Protein AF-0000000076594495 (afdb_homodimer)

InterPro domains:
  IPR011051 RmlC-like cupin domain superfamily [SSF51182] (27-104)
  IPR013096 Cupin 2, conserved barrel [PF07883] (45-91)
  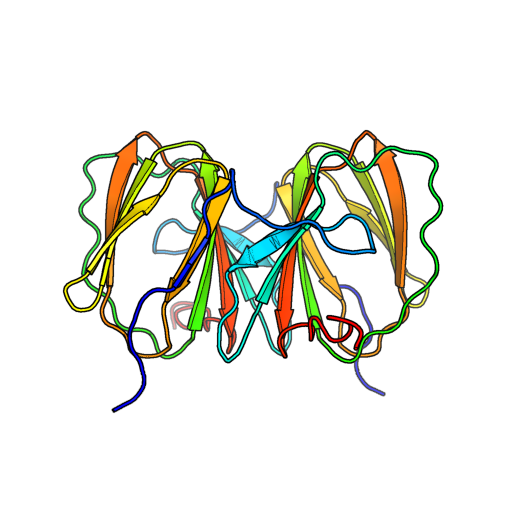IPR014710 RmlC-like jelly roll fold [G3DSA:2.60.120.10] (15-106)

Sequence (224 aa):
MSDTTIIKVDGAHSPRGSLGQYYLAEGVGLAMRLWREEPPGIDKQTAARDYETAGYVISGRAELHSEGQTVLLEPGDSWVIPKGAEHRYKILETFTAVEATHPPAQVHGRDEMSDTTIIKVDGAHSPRGSLGQYYLAEGVGLAMRLWREEPPGIDKQTAARDYETAGYVISGRAELHSEGQTVLLEPGDSWVIPKGAEHRYKILETFTAVEATHPPAQVHGRDE

Radius of gyration: 16.79 Å; Cα contacts (8 Å, |Δi|>4): 640; chains: 2; bounding box: 49×47×43 Å

Secondary structure (DSSP, 8-state):
----PPEEE-GGGPPB-TTSPEEEEE-SS-EEEEEEEEPTT-BPPPB--SSEEEEEEEEEEEEEEETTEEEEE-TT-EEEEPTT--EEEEEEEEEEEEEEEES---------/----PPEEE-GGGPPB-TTSPEEEEE-SS-EEEEEEEEPTT-BPPPB--SSEEEEEEEEEEEEEEETTEEEEE-TT-EEEEPTT--EEEEEEEEEEEEEEEES------S--

Nearest PDB structures (foldseek):
  9bwf-assembly1_A  TM=9.287E-01  e=5.413E-08  metagenome
  5fq0-assembly1_A  TM=8.439E-01  e=1.894E-06  Halomonas sp.
  5fpx-assembly1_A  TM=8.438E-01  e=2.896E-06  Yersinia enterocolitica subsp. enterocolitica 8081
  5fq0-assembly2_D  TM=8.355E-01  e=2.342E-06  Halomonas sp.
  7x85-assembly2_C  TM=8.237E-01  e=2.221E-06  Gallus gallus

Organism: Saccharopolyspora spinosa (NCBI:txid60894)

pLDDT: mean 90.2, std 15.12, range [24.14, 98.88]

Foldseek 3Di:
DPPPDDDFDDPVRFDAAPVRWTWGDDDQWKGKIKNAQDAADDWDDKDAAQKKKKKAWQAAWKWKDWPHDIDIHHHGDMDIDDHGIIMTIGGDHRTIMMMMIGVYDPPPPVPD/DPPPDDDFDDPVRFDAAPVRKTWGDADQWKTKIKNAQDAADDWDDKDAAQKKKKKAWQAAWKWKDWPRDIDIHHHGDMDIDDHGIIMTMGGDHRTIMMMMIGVYDPPPPPPD

Solvent-accessible surface area (backbone atoms only — not comparable to full-atom values): 11498 Å² total; per-residue (Å²): 126,80,78,48,62,71,42,74,32,51,44,90,68,43,50,72,45,97,86,63,32,26,48,46,24,66,54,89,53,33,24,33,35,32,37,67,65,40,56,48,79,56,78,49,69,76,42,64,41,94,31,26,37,36,39,38,32,68,37,42,27,32,36,42,37,33,80,89,40,76,43,83,42,39,57,49,18,20,28,24,44,35,55,57,32,46,32,31,50,42,37,70,30,53,25,24,32,44,35,37,20,31,54,39,70,71,78,63,78,75,68,125,126,83,77,49,63,70,42,72,32,51,43,92,69,43,50,73,45,96,86,62,33,28,47,47,24,66,55,89,52,33,23,33,34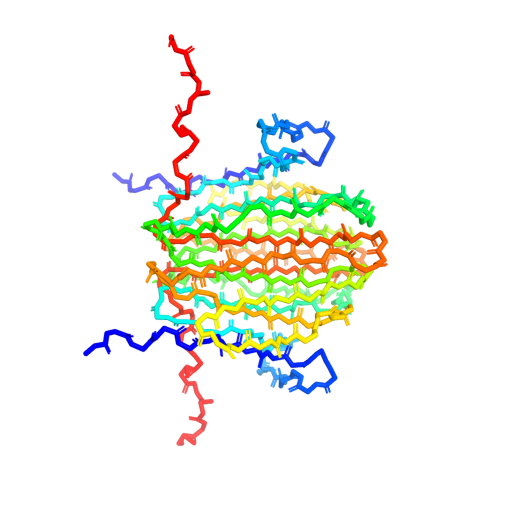,34,38,66,64,40,57,50,79,56,76,49,69,75,43,65,40,94,31,27,38,37,39,38,32,69,36,43,28,32,36,42,37,34,80,90,41,76,43,82,42,40,55,48,20,20,27,23,44,34,55,57,32,47,32,30,49,40,36,69,32,54,24,25,34,42,36,37,21,31,53,39,72,71,80,61,81,65,80,124

Structure (mmCIF, N/CA/C/O backbone):
data_AF-0000000076594495-model_v1
#
loop_
_entity.id
_entity.type
_entity.pdbx_description
1 polymer 'Cupin domain-containing protein'
#
loop_
_atom_site.group_PDB
_atom_site.id
_atom_site.type_symbol
_atom_site.label_atom_id
_atom_site.label_alt_id
_atom_site.label_comp_id
_atom_site.label_asym_id
_atom_site.label_entity_id
_atom_site.label_seq_id
_atom_site.pdbx_PDB_ins_code
_atom_site.Cartn_x
_atom_site.Cartn_y
_atom_site.Cartn_z
_atom_site.occupancy
_atom_site.B_iso_or_equiv
_atom_site.auth_seq_id
_atom_site.auth_comp_id
_atom_site.auth_asym_id
_atom_site.auth_atom_id
_atom_site.pdbx_PDB_model_num
ATOM 1 N N . MET A 1 1 ? -11.164 -22.797 10.875 1 45.59 1 MET A N 1
ATOM 2 C CA . MET A 1 1 ? -10.305 -22.734 9.703 1 45.59 1 MET A CA 1
ATOM 3 C C . MET A 1 1 ? -10.141 -21.297 9.219 1 45.59 1 MET A C 1
ATOM 5 O O . MET A 1 1 ? -11.102 -20.531 9.211 1 45.59 1 MET A O 1
ATOM 9 N N . SER A 1 2 ? -8.953 -20.703 9.352 1 60.16 2 SER A N 1
ATOM 10 C CA . SER A 1 2 ? -8.781 -19.266 9.164 1 60.16 2 SER A CA 1
ATOM 11 C C . SER A 1 2 ? -9.328 -18.812 7.816 1 60.16 2 SER A C 1
ATOM 13 O O . SER A 1 2 ? -9.273 -19.562 6.836 1 60.16 2 SER A O 1
ATOM 15 N N . ASP A 1 3 ? -10.273 -17.969 7.75 1 72.38 3 ASP A N 1
ATOM 16 C CA . ASP A 1 3 ? -10.883 -17.422 6.539 1 72.38 3 ASP A CA 1
ATOM 17 C C . ASP A 1 3 ? -9.812 -17.016 5.527 1 72.38 3 ASP A C 1
ATOM 19 O O . ASP A 1 3 ? -9.008 -16.125 5.797 1 72.38 3 ASP A O 1
ATOM 23 N N . THR A 1 4 ? -9.609 -18 4.504 1 84.12 4 THR A N 1
ATOM 24 C CA . THR A 1 4 ? -8.57 -17.766 3.508 1 84.12 4 THR A CA 1
ATOM 25 C C . THR A 1 4 ? -9.148 -17.125 2.256 1 84.12 4 THR A C 1
ATOM 27 O O . THR A 1 4 ? -8.57 -17.219 1.171 1 84.12 4 THR A O 1
ATOM 30 N N . THR A 1 5 ? -10.266 -16.453 2.439 1 88 5 THR A N 1
ATOM 31 C CA . THR A 1 5 ? -10.945 -15.812 1.316 1 88 5 THR A CA 1
ATOM 32 C C . THR A 1 5 ? -10.258 -14.5 0.943 1 88 5 THR A C 1
ATOM 34 O O . THR A 1 5 ? -9.867 -13.727 1.819 1 88 5 THR A O 1
ATOM 37 N N . ILE A 1 6 ? -10.141 -14.305 -0.399 1 93.44 6 ILE A N 1
ATOM 38 C CA . ILE A 1 6 ? -9.633 -13.031 -0.896 1 93.44 6 ILE A CA 1
ATOM 39 C C . ILE A 1 6 ? -10.656 -11.93 -0.643 1 93.44 6 ILE A C 1
ATOM 41 O O . ILE A 1 6 ? -11.859 -12.133 -0.855 1 93.44 6 ILE A O 1
ATOM 45 N N . ILE A 1 7 ? -10.203 -10.828 -0.201 1 94.06 7 ILE A N 1
ATOM 46 C CA . ILE A 1 7 ? -11.031 -9.633 -0.198 1 94.06 7 ILE A CA 1
ATOM 47 C C . ILE A 1 7 ? -10.617 -8.711 -1.343 1 94.06 7 ILE A C 1
ATOM 49 O O . ILE A 1 7 ? -9.438 -8.383 -1.481 1 94.06 7 ILE A O 1
ATOM 53 N N . LYS A 1 8 ? -11.539 -8.367 -2.178 1 96.19 8 LYS A N 1
ATOM 54 C CA . LYS A 1 8 ? -11.258 -7.418 -3.25 1 96.19 8 LYS A CA 1
ATOM 55 C C . LYS A 1 8 ? -12.203 -6.219 -3.182 1 96.19 8 LYS A C 1
ATOM 57 O O . LYS A 1 8 ? -13.391 -6.375 -2.9 1 96.19 8 LYS A O 1
ATOM 62 N N . VAL A 1 9 ? -11.672 -5.062 -3.393 1 95.5 9 VAL A N 1
ATOM 63 C CA . VAL A 1 9 ? -12.453 -3.844 -3.551 1 95.5 9 VAL A CA 1
ATOM 64 C C . VAL A 1 9 ? -12.219 -3.254 -4.938 1 95.5 9 VAL A C 1
ATOM 66 O O . VAL A 1 9 ? -11.078 -2.982 -5.32 1 95.5 9 VAL A O 1
ATOM 69 N N . ASP A 1 10 ? -13.32 -2.961 -5.625 1 94.88 10 ASP A N 1
ATOM 70 C CA . ASP A 1 10 ? -13.242 -2.371 -6.961 1 94.88 10 ASP A CA 1
ATOM 71 C C . ASP A 1 10 ? -12.945 -0.877 -6.883 1 94.88 10 ASP A C 1
ATOM 73 O O . ASP A 1 10 ? -13.516 -0.164 -6.055 1 94.88 10 ASP A O 1
ATOM 77 N N . GLY A 1 11 ? -12.047 -0.435 -7.801 1 90.31 11 GLY A N 1
ATOM 78 C CA . GLY A 1 11 ? -11.695 0.975 -7.824 1 90.31 11 GLY A CA 1
ATOM 79 C C . GLY A 1 11 ? -12.891 1.892 -7.953 1 90.31 11 GLY A C 1
ATOM 80 O O . GLY A 1 11 ? -12.93 2.969 -7.352 1 90.31 11 GLY A O 1
ATOM 81 N N . ALA A 1 12 ? -13.867 1.467 -8.695 1 87 12 ALA A N 1
ATOM 82 C CA . ALA A 1 12 ? -15.062 2.273 -8.945 1 87 12 ALA A CA 1
ATOM 83 C C . ALA A 1 12 ? -15.969 2.312 -7.719 1 87 12 ALA A C 1
ATOM 85 O O . ALA A 1 12 ? -16.828 3.188 -7.605 1 87 12 ALA A O 1
ATOM 86 N N . HIS A 1 13 ? -15.758 1.438 -6.816 1 83.44 13 HIS A N 1
ATOM 87 C CA . HIS A 1 13 ? -16.688 1.306 -5.699 1 83.44 13 HIS A CA 1
ATOM 88 C C . HIS A 1 13 ? -15.992 1.592 -4.371 1 83.44 13 HIS A C 1
ATOM 90 O O . HIS A 1 13 ? -16.453 1.153 -3.316 1 83.44 13 HIS A O 1
ATOM 96 N N . SER A 1 14 ? -14.859 2.209 -4.473 1 86.94 14 SER A N 1
ATOM 97 C CA . SER A 1 14 ? -14.18 2.551 -3.229 1 86.94 14 SER A CA 1
ATOM 98 C C . SER A 1 14 ? -14.883 3.697 -2.51 1 86.94 14 SER A C 1
ATOM 100 O O . SER A 1 14 ? -15.016 4.793 -3.061 1 86.94 14 SER A O 1
ATOM 102 N N . PRO A 1 15 ? -15.359 3.42 -1.285 1 86.38 15 PRO A N 1
ATOM 103 C CA . PRO A 1 15 ? -16.031 4.496 -0.559 1 86.38 15 PRO A CA 1
ATOM 104 C C . PRO A 1 15 ? -15.086 5.613 -0.136 1 86.38 15 PRO A C 1
ATOM 106 O O . PRO A 1 15 ? -13.891 5.363 0.078 1 86.38 15 PRO A O 1
ATOM 109 N N . ARG A 1 16 ? -15.688 6.746 -0.07 1 88.38 16 ARG A N 1
ATOM 110 C CA . ARG A 1 16 ? -14.906 7.898 0.354 1 88.38 16 ARG A CA 1
ATOM 111 C C . ARG A 1 16 ? -15.078 8.164 1.846 1 88.38 16 ARG A C 1
ATOM 113 O O . ARG A 1 16 ? -16.203 8.125 2.361 1 88.38 16 ARG A O 1
ATOM 120 N N . GLY A 1 17 ? -13.961 8.367 2.461 1 86.94 17 GLY A N 1
ATOM 121 C CA . GLY A 1 17 ? -14 8.672 3.885 1 86.94 17 GLY A CA 1
ATOM 122 C C . GLY A 1 17 ? -14.156 10.148 4.176 1 86.94 17 GLY A C 1
ATOM 123 O O . GLY A 1 17 ? -14.172 10.969 3.256 1 86.94 17 GLY A O 1
ATOM 124 N N . SER A 1 18 ? -14.312 10.539 5.461 1 81.94 18 SER A N 1
ATOM 125 C CA . SER A 1 18 ? -14.586 11.898 5.902 1 81.94 18 SER A CA 1
ATOM 126 C C . SER A 1 18 ? -13.375 12.805 5.703 1 81.94 18 SER A C 1
ATOM 128 O O . SER A 1 18 ? -13.516 14.023 5.59 1 81.94 18 SER A O 1
ATOM 130 N N . LEU A 1 19 ? -12.234 12.172 5.641 1 82.12 19 LEU A N 1
ATOM 131 C CA . LEU A 1 19 ? -11.016 12.969 5.484 1 82.12 19 LEU A CA 1
ATOM 132 C C . LEU A 1 19 ? -10.609 13.062 4.02 1 82.12 19 LEU A C 1
ATOM 134 O O . LEU A 1 19 ? -9.562 13.617 3.695 1 82.12 19 LEU A O 1
ATOM 138 N N . GLY A 1 20 ? -11.453 12.555 3.098 1 85.69 20 GLY A N 1
ATOM 139 C CA . GLY A 1 20 ? -11.18 12.625 1.672 1 85.69 20 GLY A CA 1
ATOM 140 C C . GLY A 1 20 ? -10.508 11.375 1.133 1 85.69 20 GLY A C 1
ATOM 141 O O . GLY A 1 20 ? -10.289 11.258 -0.075 1 85.69 20 GLY A O 1
ATOM 142 N N . GLN A 1 21 ? -10.195 10.516 2.031 1 90.19 21 GLN A N 1
ATOM 143 C CA . GLN A 1 21 ? -9.547 9.273 1.612 1 90.19 21 GLN A CA 1
ATOM 144 C C . GLN A 1 21 ? -10.555 8.297 1.024 1 90.19 21 GLN A C 1
ATOM 146 O O . GLN A 1 21 ? -11.727 8.289 1.419 1 90.19 21 GLN A O 1
ATOM 151 N N . TYR A 1 22 ? -10.125 7.504 0.064 1 94.62 22 TYR A N 1
ATOM 152 C CA . TYR A 1 22 ? -10.891 6.363 -0.418 1 94.62 22 TYR A CA 1
ATOM 153 C C . TYR A 1 22 ? -10.469 5.082 0.292 1 94.62 22 TYR A C 1
ATOM 155 O O . TYR A 1 22 ? -9.281 4.746 0.328 1 94.62 22 TYR A O 1
ATOM 163 N N . TYR A 1 23 ? -11.484 4.414 0.856 1 94.5 23 TYR A N 1
ATOM 164 C CA . TYR A 1 23 ? -11.188 3.15 1.518 1 94.5 23 TYR A CA 1
ATOM 165 C C . TYR A 1 23 ? -10.953 2.043 0.496 1 94.5 23 TYR A C 1
ATOM 167 O O . TYR A 1 23 ? -11.75 1.862 -0.426 1 94.5 23 TYR A O 1
ATOM 175 N N . LEU A 1 24 ? -9.867 1.386 0.664 1 96.81 24 LEU A N 1
ATOM 176 C CA . LEU A 1 24 ? -9.508 0.237 -0.159 1 96.81 24 LEU A CA 1
ATOM 177 C C . LEU A 1 24 ? -9.633 -1.061 0.632 1 96.81 24 LEU A C 1
ATOM 179 O O . LEU A 1 24 ? -10.43 -1.144 1.573 1 96.81 24 LEU A O 1
ATOM 183 N N . ALA A 1 25 ? -9.008 -2.143 0.2 1 96.81 25 ALA A N 1
ATOM 184 C CA . ALA A 1 25 ? -9.148 -3.449 0.837 1 96.81 25 ALA A CA 1
ATOM 185 C C . ALA A 1 25 ? -8.617 -3.422 2.268 1 96.81 25 ALA A C 1
ATOM 187 O O . ALA A 1 25 ? -7.629 -2.742 2.557 1 96.81 25 ALA A O 1
ATOM 188 N N . GLU A 1 26 ? -9.281 -4.145 3.129 1 96.06 26 GLU A N 1
ATOM 189 C CA . GLU A 1 26 ? -8.93 -4.238 4.543 1 96.06 26 GLU A CA 1
ATOM 190 C C . GLU A 1 26 ? -8.938 -5.688 5.02 1 96.06 26 GLU A C 1
ATOM 192 O O . GLU A 1 26 ? -9.898 -6.422 4.777 1 96.06 26 GLU A O 1
ATOM 197 N N . GLY A 1 27 ? -7.812 -6.035 5.602 1 96.38 27 GLY A N 1
ATOM 198 C CA . GLY A 1 27 ? -7.711 -7.355 6.203 1 96.38 27 GLY A CA 1
ATOM 199 C C . GLY A 1 27 ? -7.645 -7.312 7.719 1 96.38 27 GLY A C 1
ATOM 200 O O . GLY A 1 27 ? -8.102 -6.352 8.336 1 96.38 27 GLY A O 1
ATOM 201 N N . VAL A 1 28 ? -7.148 -8.406 8.281 1 95.44 28 VAL A N 1
ATOM 202 C CA . VAL A 1 28 ? -7.066 -8.547 9.727 1 95.44 28 VAL A CA 1
ATOM 203 C C . VAL A 1 28 ? -5.902 -7.711 10.266 1 95.44 28 VAL A C 1
ATOM 205 O O . VAL A 1 28 ? -6.027 -7.055 11.297 1 95.44 28 VAL A O 1
ATOM 208 N N . GLY A 1 29 ? -4.809 -7.703 9.5 1 96.69 29 GLY A N 1
ATOM 209 C CA . GLY A 1 29 ? -3.596 -7.09 10.023 1 96.69 29 GLY A CA 1
ATOM 210 C C . GLY A 1 29 ? -3.279 -5.754 9.375 1 96.69 29 GLY A C 1
ATOM 211 O O . GLY A 1 29 ? -2.447 -4.996 9.883 1 96.69 29 GLY A O 1
ATOM 212 N N . LEU A 1 30 ? -3.867 -5.469 8.242 1 96.56 30 LEU A N 1
ATOM 213 C CA . LEU A 1 30 ? -3.566 -4.207 7.574 1 96.56 30 LEU A CA 1
ATOM 214 C C . LEU A 1 30 ? -4.766 -3.719 6.77 1 96.56 30 LEU A C 1
ATOM 216 O O . LEU A 1 30 ? -5.664 -4.5 6.449 1 96.56 30 LEU A O 1
ATOM 220 N N . ALA A 1 31 ? -4.836 -2.438 6.578 1 97.38 31 ALA A N 1
ATOM 221 C CA . ALA A 1 31 ? -5.82 -1.778 5.727 1 97.38 31 ALA A CA 1
ATOM 222 C C . ALA A 1 31 ? -5.148 -0.818 4.75 1 97.38 31 ALA A C 1
ATOM 224 O O . ALA A 1 31 ? -4.09 -0.259 5.051 1 97.38 31 ALA A O 1
ATOM 225 N N . MET A 1 32 ? -5.777 -0.685 3.609 1 97.94 32 MET A N 1
ATOM 226 C CA . MET A 1 32 ? -5.266 0.238 2.598 1 97.94 32 MET A CA 1
ATOM 227 C C . MET A 1 32 ? -6.262 1.362 2.336 1 97.94 32 MET A C 1
ATOM 229 O O . MET A 1 32 ? -7.473 1.173 2.48 1 97.94 32 MET A O 1
ATOM 233 N N . ARG A 1 33 ? -5.719 2.49 1.938 1 97.69 33 ARG A N 1
ATOM 234 C CA . ARG A 1 33 ? -6.52 3.637 1.522 1 97.69 33 ARG A CA 1
ATOM 235 C C . ARG A 1 33 ? -5.816 4.426 0.421 1 97.69 33 ARG A C 1
ATOM 237 O O . ARG A 1 33 ? -4.602 4.305 0.244 1 97.69 33 ARG A O 1
ATOM 244 N N . LEU A 1 34 ? -6.641 5.117 -0.325 1 97.75 34 LEU A N 1
ATOM 245 C CA . LEU A 1 34 ? -6.145 5.938 -1.426 1 97.75 34 LEU A CA 1
ATOM 246 C C . LEU A 1 34 ? -6.438 7.414 -1.178 1 97.75 34 LEU A C 1
ATOM 248 O O . LEU A 1 34 ? -7.559 7.777 -0.815 1 97.75 34 LEU A O 1
ATOM 252 N N . TRP A 1 35 ? -5.422 8.227 -1.215 1 96.38 35 TRP A N 1
ATOM 253 C CA . TRP A 1 35 ? -5.57 9.664 -1.366 1 96.38 35 TRP A CA 1
ATOM 254 C C . TRP A 1 35 ? -5.484 10.07 -2.834 1 96.38 35 TRP A C 1
ATOM 256 O O . TRP A 1 35 ? -4.402 10.086 -3.42 1 96.38 35 TRP A O 1
ATOM 266 N N . ARG A 1 36 ? -6.598 10.43 -3.359 1 96.38 36 ARG A N 1
ATOM 267 C CA . ARG A 1 36 ? -6.684 10.633 -4.801 1 96.38 36 ARG A CA 1
ATOM 268 C C . ARG A 1 36 ? -6.793 12.117 -5.141 1 96.38 36 ARG A C 1
ATOM 270 O O . ARG A 1 36 ? -7.738 12.789 -4.715 1 96.38 36 ARG A O 1
ATOM 277 N N . GLU A 1 37 ? -5.863 12.578 -5.914 1 96.25 37 GLU A N 1
ATOM 278 C CA . GLU A 1 37 ? -5.871 13.922 -6.484 1 96.25 37 GLU A CA 1
ATOM 279 C C . GLU A 1 37 ? -6.148 14.977 -5.414 1 96.25 37 GLU A C 1
ATOM 281 O O . GLU A 1 37 ? -7.02 15.828 -5.59 1 96.25 37 GLU A O 1
ATOM 286 N N . GLU A 1 38 ? -5.422 14.797 -4.262 1 95.5 38 GLU A N 1
ATOM 287 C CA . GLU A 1 38 ? -5.496 15.836 -3.238 1 95.5 38 GLU A CA 1
ATOM 288 C C . GLU A 1 38 ? -4.941 17.156 -3.756 1 95.5 38 GLU A C 1
ATOM 290 O O . GLU A 1 38 ? -3.809 17.219 -4.234 1 95.5 38 GLU A O 1
ATOM 295 N N . PRO A 1 39 ? -5.723 18.203 -3.68 1 95.12 39 PRO A N 1
ATOM 296 C CA . PRO A 1 39 ? -5.273 19.484 -4.223 1 95.12 39 PRO A CA 1
ATOM 297 C C . PRO A 1 39 ? -4.266 20.188 -3.314 1 95.12 39 PRO A C 1
ATOM 299 O O . PRO A 1 39 ? -4.246 19.953 -2.105 1 95.12 39 PRO A O 1
ATOM 302 N N . PRO A 1 40 ? -3.41 21.031 -3.992 1 94.62 40 PRO A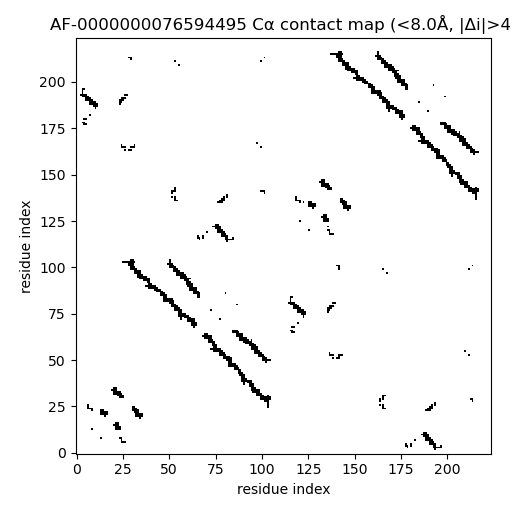 N 1
ATOM 303 C CA . PRO A 1 40 ? -2.523 21.844 -3.166 1 94.62 40 PRO A CA 1
ATOM 304 C C . PRO A 1 40 ? -3.279 22.891 -2.344 1 94.62 40 PRO A C 1
ATOM 306 O O . PRO A 1 40 ? -4.402 23.266 -2.695 1 94.62 40 PRO A O 1
ATOM 309 N N . GLY A 1 41 ? -2.611 23.406 -1.226 1 82.44 41 GLY A N 1
ATOM 310 C CA . GLY A 1 41 ? -3.119 24.547 -0.488 1 82.44 41 GLY A CA 1
ATOM 311 C C . GLY A 1 41 ? -3.936 24.156 0.729 1 82.44 41 GLY A C 1
ATOM 312 O O . GLY A 1 41 ? -4.215 25 1.59 1 82.44 41 GLY A O 1
ATOM 313 N N . ILE A 1 42 ? -4.398 22.953 0.744 1 68.38 42 ILE A N 1
ATOM 314 C CA . ILE A 1 42 ? -5.117 22.562 1.951 1 68.38 42 ILE A CA 1
ATOM 315 C C . ILE A 1 42 ? -4.129 22.094 3.012 1 68.38 42 ILE A C 1
ATOM 317 O O . ILE A 1 42 ? -3.391 21.125 2.793 1 68.38 42 ILE A O 1
ATOM 321 N N . ASP A 1 43 ? -3.922 22.984 3.967 1 69.38 43 ASP A N 1
ATOM 322 C CA . ASP A 1 43 ? -3.055 22.578 5.066 1 69.38 43 ASP A CA 1
ATOM 323 C C . ASP A 1 43 ? -3.699 21.453 5.883 1 69.38 43 ASP A C 1
ATOM 325 O O . ASP A 1 43 ? -4.754 21.641 6.484 1 69.38 43 ASP A O 1
ATOM 329 N N . LYS A 1 44 ? -3.006 20.312 5.836 1 75.5 44 LYS A N 1
ATOM 330 C CA . LYS A 1 44 ? -3.525 19.25 6.676 1 75.5 44 LYS A CA 1
ATOM 331 C C . LYS A 1 44 ? -3.092 19.422 8.133 1 75.5 44 LYS A C 1
ATOM 333 O O . LYS A 1 44 ? -1.975 19.875 8.398 1 75.5 44 LYS A O 1
ATOM 338 N N . GLN A 1 45 ? -4.035 19.172 9.047 1 84.94 45 GLN A N 1
ATOM 339 C CA . GLN A 1 45 ? -3.736 19.297 10.469 1 84.94 45 GLN A CA 1
ATOM 340 C C . GLN A 1 45 ? -2.752 18.234 10.922 1 84.94 45 GLN A C 1
ATOM 342 O O . GLN A 1 45 ? -2.697 17.141 10.344 1 84.94 45 GLN A O 1
ATOM 347 N N . THR A 1 46 ? -1.999 18.609 11.898 1 91.94 46 THR A N 1
ATOM 348 C CA . THR A 1 46 ? -1.107 17.641 12.523 1 91.94 46 THR A CA 1
ATOM 349 C C . THR A 1 46 ? -1.904 16.5 13.156 1 91.94 46 THR A C 1
ATOM 351 O O . THR A 1 46 ? -2.945 16.719 13.773 1 91.94 46 THR A O 1
ATOM 354 N N . ALA A 1 47 ? -1.368 15.305 12.93 1 92.94 47 ALA A N 1
ATOM 355 C CA . ALA A 1 47 ? -2.041 14.125 13.484 1 92.94 47 ALA A CA 1
ATOM 356 C C . ALA A 1 47 ? -1.036 13.172 14.117 1 92.94 47 ALA A C 1
ATOM 358 O O . ALA A 1 47 ? 0.142 13.164 13.75 1 92.94 47 ALA A O 1
ATOM 359 N N . ALA A 1 48 ? -1.494 12.484 15.125 1 94.44 48 ALA A N 1
ATOM 360 C CA . ALA A 1 48 ? -0.842 11.297 15.68 1 94.44 48 ALA A CA 1
ATOM 361 C C . ALA A 1 48 ? -1.796 10.109 15.711 1 94.44 48 ALA A C 1
ATOM 363 O O . ALA A 1 48 ? -2.938 10.234 16.156 1 94.44 48 ALA A O 1
ATOM 364 N N . ARG A 1 49 ? -1.302 9.039 15.148 1 94.44 49 ARG A N 1
ATOM 365 C CA . ARG A 1 49 ? -2.209 7.91 14.984 1 94.44 49 ARG A CA 1
ATOM 366 C C . ARG A 1 49 ? -1.724 6.695 15.773 1 94.44 49 ARG A C 1
ATOM 368 O O . ARG A 1 49 ? -0.525 6.551 16.031 1 94.44 49 ARG A O 1
ATOM 375 N N . ASP A 1 50 ? -2.691 5.855 16.125 1 95.38 50 ASP A N 1
ATOM 376 C CA . ASP A 1 50 ? -2.371 4.656 16.906 1 95.38 50 ASP A CA 1
ATOM 377 C C . ASP A 1 50 ? -2.016 3.492 15.977 1 95.38 50 ASP A C 1
ATOM 379 O O . ASP A 1 50 ? -2.18 2.328 16.344 1 95.38 50 ASP A O 1
ATOM 383 N N . TYR A 1 51 ? -1.595 3.809 14.812 1 96.81 51 TYR A N 1
ATOM 384 C CA . TYR A 1 51 ? -1.125 2.814 13.859 1 96.81 51 TYR A CA 1
ATOM 385 C C . TYR A 1 51 ? 0.08 3.332 13.078 1 96.81 51 TYR A C 1
ATOM 387 O O . TYR A 1 51 ? 0.331 4.539 13.047 1 96.81 51 TYR A O 1
ATOM 395 N N . GLU A 1 52 ? 0.907 2.395 12.609 1 97.5 52 GLU A N 1
ATOM 396 C CA . GLU A 1 52 ? 1.979 2.689 11.664 1 97.5 52 GLU A CA 1
ATOM 397 C C . GLU A 1 52 ? 1.435 2.859 10.242 1 97.5 52 GLU A C 1
ATOM 399 O O . GLU A 1 52 ? 0.535 2.125 9.828 1 97.5 52 GLU A O 1
ATOM 404 N N . THR A 1 53 ? 1.953 3.84 9.516 1 98.06 53 THR A N 1
ATOM 405 C CA . THR A 1 53 ? 1.521 4.098 8.148 1 98.06 53 THR A CA 1
ATOM 406 C C . THR A 1 53 ? 2.689 3.961 7.176 1 98.06 53 THR A C 1
ATOM 408 O O . THR A 1 53 ? 3.771 4.5 7.418 1 98.06 53 THR A O 1
ATOM 411 N N . ALA A 1 54 ? 2.555 3.189 6.133 1 98.56 54 ALA A N 1
ATOM 412 C CA . ALA A 1 54 ? 3.443 3.193 4.977 1 98.56 54 ALA A CA 1
ATOM 413 C C . ALA A 1 54 ? 2.73 3.727 3.736 1 98.56 54 ALA A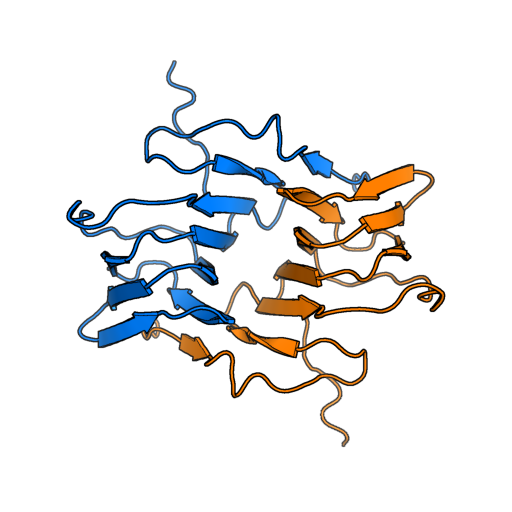 C 1
ATOM 415 O O . ALA A 1 54 ? 1.567 3.396 3.492 1 98.56 54 ALA A O 1
ATOM 416 N N . GLY A 1 55 ? 3.41 4.547 2.953 1 98.75 55 GLY A N 1
ATOM 417 C CA . GLY A 1 55 ? 2.797 5.148 1.778 1 98.75 55 GLY A CA 1
ATOM 418 C C . GLY A 1 55 ? 3.666 5.055 0.539 1 98.75 55 GLY A C 1
ATOM 419 O O . GLY A 1 55 ? 4.859 4.762 0.631 1 98.75 55 GLY A O 1
ATOM 420 N N . TYR A 1 56 ? 3.074 5.215 -0.596 1 98.88 56 TYR A N 1
ATOM 421 C CA . TYR A 1 56 ? 3.695 5.238 -1.915 1 98.88 56 TYR A CA 1
ATOM 422 C C . TYR A 1 56 ? 3.08 6.324 -2.789 1 98.88 56 TYR A C 1
ATOM 424 O O . TYR A 1 56 ? 1.858 6.379 -2.953 1 98.88 56 TYR A O 1
ATOM 432 N N . VAL A 1 57 ? 3.941 7.145 -3.414 1 98.88 57 VAL A N 1
ATOM 433 C CA . VAL A 1 57 ? 3.463 8.25 -4.234 1 98.88 57 VAL A CA 1
ATOM 434 C C . VAL A 1 57 ? 3.213 7.77 -5.66 1 98.88 57 VAL A C 1
ATOM 436 O O . VAL A 1 57 ? 4.117 7.234 -6.309 1 98.88 57 VAL A O 1
ATOM 439 N N . ILE A 1 58 ? 2 7.969 -6.09 1 98.62 58 ILE A N 1
ATOM 440 C CA . ILE A 1 58 ? 1.641 7.625 -7.461 1 98.62 58 ILE A CA 1
ATOM 441 C C . ILE A 1 58 ? 1.858 8.836 -8.367 1 98.62 58 ILE A C 1
ATOM 443 O O . ILE A 1 58 ? 2.453 8.711 -9.445 1 98.62 58 ILE A O 1
ATOM 447 N N . SER A 1 59 ? 1.406 9.953 -7.953 1 98.56 59 SER A N 1
ATOM 448 C CA . SER A 1 59 ? 1.592 11.188 -8.711 1 98.56 59 SER A CA 1
ATOM 449 C C . SER A 1 59 ? 1.568 12.406 -7.793 1 98.56 59 SER A C 1
ATOM 451 O O . SER A 1 59 ? 1.058 12.336 -6.676 1 98.56 59 SER A O 1
ATOM 453 N N . GLY A 1 60 ? 2.158 13.516 -8.344 1 98.19 60 GLY A N 1
ATOM 454 C CA . GLY A 1 60 ? 2.172 14.766 -7.613 1 98.19 60 GLY A CA 1
ATOM 455 C C . GLY A 1 60 ? 3.32 14.867 -6.625 1 98.19 60 GLY A C 1
ATOM 456 O O . GLY A 1 60 ? 4.281 14.102 -6.703 1 98.19 60 GLY A O 1
ATOM 457 N N . ARG A 1 61 ? 3.223 15.93 -5.809 1 97.94 61 ARG A N 1
ATOM 458 C CA . ARG A 1 61 ? 4.285 16.203 -4.848 1 97.94 61 ARG A CA 1
ATOM 459 C C . ARG A 1 61 ? 3.709 16.688 -3.52 1 97.94 61 ARG A C 1
ATOM 461 O O . ARG A 1 61 ? 2.732 17.438 -3.498 1 97.94 61 ARG A O 1
ATOM 468 N N . ALA A 1 62 ? 4.371 16.25 -2.455 1 97.44 62 ALA A N 1
ATOM 469 C CA . ALA A 1 62 ? 4.004 16.703 -1.116 1 97.44 62 ALA A CA 1
ATOM 470 C C . ALA A 1 62 ? 5.227 16.781 -0.207 1 97.44 62 ALA A C 1
ATOM 472 O O . ALA A 1 62 ? 6.262 16.172 -0.5 1 97.44 62 ALA A O 1
ATOM 473 N N . GLU A 1 63 ? 5.102 17.562 0.797 1 97.25 63 GLU A N 1
ATOM 474 C CA . GLU A 1 63 ? 6.031 17.531 1.923 1 97.25 63 GLU A CA 1
ATOM 475 C C . GLU A 1 63 ? 5.418 16.812 3.123 1 97.25 63 GLU A C 1
ATOM 477 O O . GLU A 1 63 ? 4.25 17.031 3.453 1 97.25 63 GLU A O 1
ATOM 482 N N . LEU A 1 64 ? 6.199 15.93 3.717 1 97.19 64 LEU A N 1
ATOM 483 C CA . LEU A 1 64 ? 5.828 15.289 4.977 1 97.19 64 LEU A CA 1
ATOM 484 C C . LEU A 1 64 ? 6.668 15.836 6.129 1 97.19 64 LEU A C 1
ATOM 486 O O . LEU A 1 64 ? 7.898 15.75 6.102 1 97.19 64 LEU A O 1
ATOM 490 N N . HIS A 1 65 ? 5.945 16.406 7.078 1 96.06 65 HIS A N 1
ATOM 491 C CA . HIS A 1 65 ? 6.562 16.922 8.297 1 96.06 65 HIS A CA 1
ATOM 492 C C . HIS A 1 65 ? 6.273 16.016 9.484 1 96.06 65 HIS A C 1
ATOM 494 O O . HIS A 1 65 ? 5.109 15.75 9.805 1 96.06 65 HIS A O 1
ATOM 500 N N . SER A 1 66 ? 7.332 15.547 10.078 1 95.56 66 SER A N 1
ATOM 501 C CA . SER A 1 66 ? 7.133 14.688 11.234 1 95.56 66 SER A CA 1
ATOM 502 C C . SER A 1 66 ? 8.305 14.789 12.211 1 95.56 66 SER A C 1
ATOM 504 O O . SER A 1 66 ? 9.461 14.617 11.82 1 95.56 66 SER A O 1
ATOM 506 N N . GLU A 1 67 ? 8.055 15.062 13.445 1 94.62 67 GLU A N 1
ATOM 507 C CA . GLU A 1 67 ? 9.023 15.047 14.539 1 94.62 67 GLU A CA 1
ATOM 508 C C . GLU A 1 67 ? 10.289 15.805 14.172 1 94.62 67 GLU A C 1
ATOM 510 O O . GLU A 1 67 ? 11.398 15.297 14.344 1 94.62 67 GLU A O 1
ATOM 515 N N . GLY A 1 68 ? 10.094 16.875 13.562 1 92.62 68 GLY A N 1
ATOM 516 C CA . GLY A 1 68 ? 11.195 17.766 13.25 1 92.62 68 GLY A CA 1
ATOM 517 C C . GLY A 1 68 ? 11.82 17.5 11.898 1 92.62 68 GLY A C 1
ATOM 518 O O . GLY A 1 68 ? 12.711 18.234 11.453 1 92.62 68 GLY A O 1
ATOM 519 N N . GLN A 1 69 ? 11.406 16.438 11.25 1 95 69 GLN A N 1
ATOM 520 C CA . GLN A 1 69 ? 11.898 16.109 9.914 1 95 69 GLN A CA 1
ATOM 521 C C . GLN A 1 69 ? 10.922 16.578 8.844 1 95 69 GLN A C 1
ATOM 523 O O . GLN A 1 69 ? 9.703 16.547 9.047 1 95 69 GLN A O 1
ATOM 528 N N . THR A 1 70 ? 11.531 17.078 7.766 1 96.19 70 THR A N 1
ATOM 529 C CA . THR A 1 70 ? 10.766 17.359 6.559 1 96.19 70 THR A CA 1
ATOM 530 C C . THR A 1 70 ? 11.32 16.578 5.367 1 96.19 70 THR A C 1
ATOM 532 O O . THR A 1 70 ? 12.5 16.719 5.031 1 96.19 70 THR A O 1
ATOM 535 N N . VAL A 1 71 ? 10.445 15.852 4.773 1 97.06 71 VAL A N 1
ATOM 536 C CA . VAL A 1 71 ? 10.891 15.102 3.602 1 97.06 71 VAL A CA 1
ATOM 537 C C . VAL A 1 71 ? 9.984 15.414 2.414 1 97.06 71 VAL A C 1
ATOM 539 O O . VAL A 1 71 ? 8.773 15.562 2.576 1 97.06 71 VAL A O 1
ATOM 542 N N . LEU A 1 72 ? 10.656 15.5 1.253 1 97.88 72 LEU A N 1
ATOM 543 C CA . LEU A 1 72 ? 9.922 15.664 0.005 1 97.88 72 LEU A CA 1
ATOM 544 C C . LEU A 1 72 ? 9.469 14.32 -0.542 1 97.88 72 LEU A C 1
ATOM 546 O O . LEU A 1 72 ? 10.25 13.367 -0.59 1 97.88 72 LEU A O 1
ATOM 550 N N . LEU A 1 73 ? 8.164 14.273 -0.952 1 98.06 73 LEU A N 1
ATOM 551 C CA . LEU A 1 73 ? 7.574 13.086 -1.55 1 98.06 73 LEU A CA 1
ATOM 552 C C . LEU A 1 73 ? 7.273 13.305 -3.027 1 98.06 73 LEU A C 1
ATOM 554 O O . LEU A 1 73 ? 6.523 14.219 -3.381 1 98.06 73 LEU A O 1
ATOM 558 N N . GLU A 1 74 ? 7.855 12.469 -3.84 1 98.44 74 GLU A N 1
ATOM 559 C CA . GLU A 1 74 ? 7.691 12.531 -5.289 1 98.44 74 GLU A CA 1
ATOM 560 C C . GLU A 1 74 ? 7.305 11.172 -5.859 1 98.44 74 GLU A C 1
ATOM 562 O O . GLU A 1 74 ? 7.418 10.148 -5.176 1 98.44 74 GLU A O 1
ATOM 567 N N . PRO A 1 75 ? 6.773 11.203 -7.121 1 98.44 75 PRO A N 1
ATOM 568 C CA . PRO A 1 75 ? 6.32 9.93 -7.672 1 98.44 75 PRO A CA 1
ATOM 569 C C . PRO A 1 75 ? 7.379 8.828 -7.566 1 98.44 75 PRO A C 1
ATOM 571 O O . PRO A 1 75 ? 8.531 9.039 -7.953 1 98.44 75 PRO A O 1
ATOM 574 N N . GLY A 1 76 ? 6.977 7.746 -7.051 1 97.94 76 GLY A N 1
ATOM 575 C CA . GLY A 1 76 ? 7.895 6.629 -6.887 1 97.94 76 GLY A CA 1
ATOM 576 C C . GLY A 1 76 ? 8.484 6.539 -5.496 1 97.94 76 G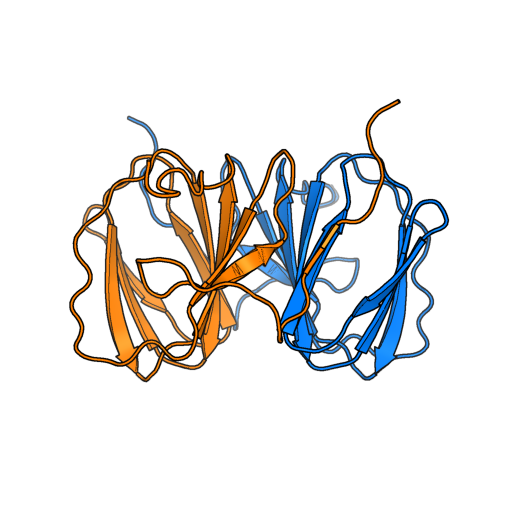LY A C 1
ATOM 577 O O . GLY A 1 76 ? 9.023 5.504 -5.105 1 97.94 76 GLY A O 1
ATOM 578 N N . ASP A 1 77 ? 8.406 7.57 -4.719 1 98.38 77 ASP A N 1
ATOM 579 C CA . ASP A 1 77 ? 8.875 7.543 -3.34 1 98.38 77 ASP A CA 1
ATOM 580 C C . ASP A 1 77 ? 7.934 6.738 -2.451 1 98.38 77 ASP A C 1
ATOM 582 O O . ASP A 1 77 ? 6.734 6.652 -2.725 1 98.38 77 ASP A O 1
ATOM 586 N N . SER A 1 78 ? 8.453 6.156 -1.399 1 98.56 78 SER A N 1
ATOM 587 C CA . SER A 1 78 ? 7.688 5.527 -0.328 1 98.56 78 SER A CA 1
ATOM 588 C C . SER A 1 78 ? 8.203 5.957 1.043 1 98.56 78 SER A C 1
ATOM 590 O O . SER A 1 78 ? 9.32 6.453 1.165 1 98.56 78 SER A O 1
ATOM 592 N N . TRP A 1 79 ? 7.348 5.82 2.076 1 98.38 79 TRP A N 1
ATOM 593 C CA . TRP A 1 79 ? 7.707 6.285 3.412 1 98.38 79 TRP A CA 1
ATOM 594 C C . TRP A 1 79 ? 6.992 5.469 4.484 1 98.38 79 TRP A C 1
ATOM 596 O O . TRP A 1 79 ? 6.039 4.746 4.188 1 98.38 79 TRP A O 1
ATOM 606 N N . VAL A 1 80 ? 7.512 5.535 5.699 1 98.12 80 VAL A N 1
ATOM 607 C CA . VAL A 1 80 ? 6.855 4.984 6.883 1 98.12 80 VAL A CA 1
ATOM 608 C C . VAL A 1 80 ? 6.797 6.043 7.98 1 98.12 80 VAL A C 1
ATOM 610 O O . VAL A 1 80 ? 7.797 6.707 8.266 1 98.12 80 VAL A O 1
ATOM 613 N N . ILE A 1 81 ? 5.625 6.23 8.492 1 97.81 81 ILE A N 1
ATOM 614 C CA . ILE A 1 81 ? 5.406 7.016 9.711 1 97.81 81 ILE A CA 1
ATOM 615 C C . ILE A 1 81 ? 5.184 6.078 10.891 1 97.81 81 ILE A C 1
ATOM 617 O O . ILE A 1 81 ? 4.207 5.324 10.922 1 97.81 81 ILE A O 1
ATOM 621 N N . PRO A 1 82 ? 6.066 6.094 11.891 1 97.25 82 PRO A N 1
ATOM 622 C CA . PRO A 1 82 ? 5.891 5.215 13.047 1 97.25 82 PRO A CA 1
ATOM 623 C C . PRO A 1 82 ? 4.609 5.508 13.828 1 97.25 82 PRO A C 1
ATOM 625 O O . PRO A 1 82 ? 4.145 6.648 13.852 1 97.25 82 PRO A O 1
ATOM 628 N N . LYS A 1 83 ? 4.055 4.438 14.43 1 96.31 83 LYS A N 1
ATOM 629 C CA . LYS A 1 83 ? 2.928 4.605 15.336 1 96.31 83 LYS A CA 1
ATOM 630 C C . LYS A 1 83 ? 3.217 5.691 16.375 1 96.31 83 LYS A C 1
ATOM 632 O O . LYS A 1 83 ? 4.305 5.734 16.953 1 96.31 83 LYS A O 1
ATOM 637 N N . GLY A 1 84 ? 2.279 6.605 16.5 1 95.56 84 GLY A N 1
ATOM 638 C CA . GLY A 1 84 ? 2.369 7.613 17.531 1 95.56 84 GLY A CA 1
ATOM 639 C C . GLY A 1 84 ? 3.104 8.867 17.094 1 95.56 84 GLY A C 1
ATOM 640 O O . GLY A 1 84 ? 3.066 9.891 17.781 1 95.56 84 GLY A O 1
ATOM 641 N N . ALA A 1 85 ? 3.865 8.859 16.016 1 96.38 85 ALA A N 1
ATOM 642 C CA . ALA A 1 85 ? 4.621 10.016 15.555 1 96.38 85 ALA A CA 1
ATOM 643 C C . ALA A 1 85 ? 3.682 11.133 15.102 1 96.38 85 ALA A C 1
ATOM 645 O O . ALA A 1 85 ? 2.736 10.891 14.352 1 96.38 85 ALA A O 1
ATOM 646 N N . GLU A 1 86 ? 3.963 12.281 15.562 1 96.12 86 GLU A N 1
ATOM 647 C CA . GLU A 1 86 ? 3.236 13.438 15.047 1 96.12 86 GLU A CA 1
ATOM 648 C C . GLU A 1 86 ? 3.672 13.781 13.625 1 96.12 86 GLU A C 1
ATOM 650 O O . GLU A 1 86 ? 4.867 13.789 13.32 1 96.12 86 GLU A O 1
ATOM 655 N N . HIS A 1 87 ? 2.629 14.039 12.758 1 96.19 87 HIS A N 1
ATOM 656 C CA . HIS A 1 87 ? 2.982 14.289 11.359 1 96.19 87 HIS A CA 1
ATOM 657 C C . HIS A 1 87 ? 1.923 15.148 10.672 1 96.19 87 HIS A C 1
ATOM 659 O O . HIS A 1 87 ? 0.781 15.219 11.133 1 96.19 87 HIS A O 1
ATOM 665 N N . ARG A 1 88 ? 2.383 15.82 9.602 1 95.25 88 ARG A N 1
ATOM 666 C CA . ARG A 1 88 ? 1.491 16.562 8.719 1 95.25 88 ARG A CA 1
ATOM 667 C C . ARG A 1 88 ? 2.01 16.562 7.289 1 95.25 88 ARG A C 1
ATOM 669 O O . ARG A 1 88 ? 3.221 16.531 7.059 1 95.25 88 ARG A O 1
ATOM 676 N N . TYR A 1 89 ? 0.974 16.578 6.391 1 96.12 89 TYR A N 1
ATOM 677 C CA . TYR A 1 89 ? 1.3 16.641 4.969 1 96.12 89 TYR A CA 1
ATOM 678 C C . TYR A 1 89 ? 1.014 18.031 4.406 1 96.12 89 TYR A C 1
ATOM 680 O O . TYR A 1 89 ? 0.004 18.641 4.75 1 96.12 89 TYR A O 1
ATOM 688 N N . LYS A 1 90 ? 1.905 18.531 3.674 1 95.94 90 LYS A N 1
ATOM 689 C CA . LYS A 1 90 ? 1.683 19.719 2.842 1 95.94 90 LYS A CA 1
ATOM 690 C C . LYS A 1 90 ? 1.694 19.359 1.359 1 95.94 90 LYS A C 1
ATOM 692 O O . LYS A 1 90 ? 2.742 19.016 0.806 1 95.94 90 LYS A O 1
ATOM 697 N N . ILE A 1 91 ? 0.526 19.484 0.698 1 96.94 91 ILE A N 1
ATOM 698 C CA . ILE A 1 91 ? 0.432 19.141 -0.716 1 96.94 91 ILE A CA 1
ATOM 699 C C . ILE A 1 91 ? 0.984 20.281 -1.565 1 96.94 91 ILE A C 1
ATOM 701 O O . ILE A 1 91 ? 0.547 21.438 -1.437 1 96.94 91 ILE A O 1
ATOM 705 N N . LEU A 1 92 ? 1.922 19.969 -2.42 1 96.88 92 LEU A N 1
ATOM 706 C CA . LEU A 1 92 ? 2.572 20.969 -3.262 1 96.88 92 LEU A CA 1
ATOM 707 C C . LEU A 1 92 ? 1.998 20.953 -4.676 1 96.88 92 LEU A C 1
ATOM 709 O O . LEU A 1 92 ? 1.857 22 -5.309 1 96.88 92 LEU A O 1
ATOM 713 N N . GLU A 1 93 ? 1.814 19.812 -5.23 1 97.81 93 GLU A N 1
ATOM 714 C CA . GLU A 1 93 ? 1.174 19.516 -6.508 1 97.81 93 GLU A CA 1
ATOM 715 C C . GLU A 1 93 ? 0.111 18.438 -6.355 1 97.81 93 GLU A C 1
ATOM 717 O O . GLU A 1 93 ? 0.25 17.531 -5.527 1 97.81 93 GLU A O 1
ATOM 722 N N . THR A 1 94 ? -1.024 18.578 -7.184 1 97.88 94 THR A N 1
ATOM 723 C CA . THR A 1 94 ? -2.084 17.578 -7.074 1 97.88 94 THR A CA 1
ATOM 724 C C . THR A 1 94 ? -1.5 16.188 -6.828 1 97.88 94 THR A C 1
ATOM 726 O O . THR A 1 94 ? -0.688 15.711 -7.621 1 97.88 94 THR A O 1
ATOM 729 N N . PHE A 1 95 ? -1.925 15.625 -5.676 1 97.38 95 PHE A N 1
ATOM 730 C CA . PHE A 1 95 ? -1.169 14.531 -5.074 1 97.38 95 PHE A CA 1
ATOM 731 C C . PHE A 1 95 ? -2.027 13.273 -4.961 1 97.38 95 PHE A C 1
ATOM 733 O O . PHE A 1 95 ? -3.143 13.328 -4.438 1 97.38 95 PHE A O 1
ATOM 740 N N . THR A 1 96 ? -1.57 12.117 -5.551 1 98.38 96 THR A N 1
ATOM 741 C CA . THR A 1 96 ? -2.184 10.805 -5.406 1 98.38 96 THR A CA 1
ATOM 742 C C . THR A 1 96 ? -1.206 9.82 -4.77 1 98.38 96 THR A C 1
ATOM 744 O O . THR A 1 96 ? -0.062 9.695 -5.211 1 98.38 96 THR A O 1
ATOM 747 N N . ALA A 1 97 ? -1.638 9.25 -3.678 1 98.62 97 ALA A N 1
ATOM 748 C CA . ALA A 1 97 ? -0.808 8.266 -2.982 1 98.62 97 ALA A CA 1
ATOM 749 C C . ALA A 1 97 ? -1.66 7.152 -2.385 1 98.62 97 ALA A C 1
ATOM 751 O O . ALA A 1 97 ? -2.818 7.375 -2.021 1 98.62 97 ALA A O 1
ATOM 752 N N . VAL A 1 98 ? -1.101 5.965 -2.303 1 98.75 98 VAL A N 1
ATOM 753 C CA . VAL A 1 98 ? -1.729 4.855 -1.59 1 98.75 98 VAL A CA 1
ATOM 754 C C . VAL A 1 98 ? -1.012 4.625 -0.262 1 98.75 98 VAL A C 1
ATOM 756 O O . VAL A 1 98 ? 0.216 4.711 -0.189 1 98.75 98 VAL A O 1
ATOM 759 N N . GLU A 1 99 ? -1.762 4.375 0.787 1 98.62 99 GLU A N 1
ATOM 760 C CA . GLU A 1 99 ? -1.204 4.082 2.104 1 98.62 99 GLU A CA 1
ATOM 761 C C . GLU A 1 99 ? -1.706 2.74 2.631 1 98.62 99 GLU A C 1
ATOM 763 O O . GLU A 1 99 ? -2.822 2.322 2.314 1 98.62 99 GLU A O 1
ATOM 768 N N . ALA A 1 100 ? -0.923 2.076 3.4 1 98.75 100 ALA A N 1
ATOM 769 C CA . ALA A 1 100 ? -1.287 0.919 4.211 1 98.75 100 ALA A CA 1
ATOM 770 C C . ALA A 1 100 ? -1.028 1.185 5.691 1 98.75 100 ALA A C 1
ATOM 772 O O . ALA A 1 100 ? -0.051 1.848 6.051 1 98.75 100 ALA A O 1
ATOM 773 N N . THR A 1 101 ? -1.915 0.645 6.547 1 98.56 101 THR A N 1
ATOM 774 C CA . THR A 1 101 ? -1.771 0.887 7.977 1 98.56 101 THR A CA 1
ATOM 775 C C . THR A 1 101 ? -1.792 -0.427 8.75 1 98.56 101 THR A C 1
ATOM 777 O O . THR A 1 101 ? -2.498 -1.364 8.375 1 98.56 101 THR A O 1
ATOM 780 N N . HIS A 1 102 ? -1.013 -0.51 9.781 1 98.12 102 HIS A N 1
ATOM 781 C CA . HIS A 1 102 ? -1.032 -1.594 10.758 1 98.12 102 HIS A CA 1
ATOM 782 C C . HIS A 1 102 ? -0.917 -1.056 12.18 1 98.12 102 HIS A C 1
ATOM 784 O O . HIS A 1 102 ? 0.052 -0.37 12.516 1 98.12 102 HIS A O 1
ATOM 79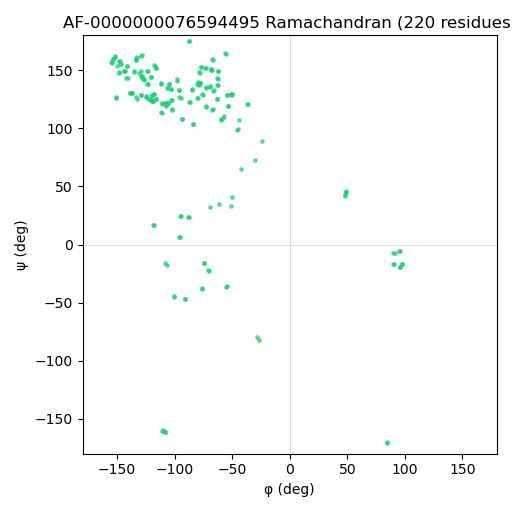0 N N . PRO A 1 103 ? -1.818 -1.457 13.219 1 97.5 103 PRO A N 1
ATOM 791 C CA . PRO A 1 103 ? -3.064 -2.158 12.898 1 97.5 103 PRO A CA 1
ATOM 792 C C . PRO A 1 103 ? -3.941 -1.385 11.914 1 97.5 103 PRO A C 1
ATOM 794 O O . PRO A 1 103 ? -3.617 -0.251 11.555 1 97.5 103 PRO A O 1
ATOM 797 N N . PRO A 1 104 ? -4.941 -2.09 11.312 1 97.19 104 PRO A N 1
ATOM 798 C CA . PRO A 1 104 ? -5.805 -1.379 10.367 1 97.19 104 PRO A CA 1
ATOM 799 C C . PRO A 1 104 ? -6.438 -0.128 10.977 1 97.19 104 PRO A C 1
ATOM 801 O O . PRO A 1 104 ? -6.957 -0.173 12.094 1 97.19 104 PRO A O 1
ATOM 804 N N . ALA A 1 105 ? -6.227 0.951 10.188 1 91.25 105 ALA A N 1
ATOM 805 C CA . ALA A 1 105 ? -6.855 2.188 10.641 1 91.25 105 ALA A CA 1
ATOM 806 C C . ALA A 1 105 ? -8.367 2.027 10.734 1 91.25 105 ALA A C 1
ATOM 808 O O . ALA A 1 105 ? -8.992 1.42 9.867 1 91.25 105 ALA A O 1
ATOM 809 N N . GLN A 1 106 ? -8.898 1.978 12.023 1 71.06 106 GLN A N 1
ATOM 810 C CA . GLN A 1 106 ? -10.32 1.767 12.266 1 71.06 106 GLN A CA 1
ATOM 811 C C . GLN A 1 106 ? -11.156 2.846 11.586 1 71.06 106 GLN A C 1
ATOM 813 O O . GLN A 1 106 ? -10.805 4.027 11.625 1 71.06 106 GLN A O 1
ATOM 818 N N . VAL A 1 107 ? -11.836 2.355 10.539 1 57.88 107 VAL A N 1
ATOM 819 C CA . VAL A 1 107 ? -12.922 3.232 10.109 1 57.88 107 VAL A CA 1
ATOM 820 C C . VAL A 1 107 ? -13.781 3.617 11.305 1 57.88 107 VAL A C 1
ATOM 822 O O . VAL A 1 107 ? -14.477 2.773 11.875 1 57.88 107 VAL A O 1
ATOM 825 N N . HIS A 1 108 ? -13.32 3.908 12.438 1 46.12 108 HIS A N 1
ATOM 826 C CA . HIS A 1 108 ? -14.305 4.172 13.477 1 46.12 108 HIS A CA 1
ATOM 827 C C . HIS A 1 108 ? -15.609 4.684 12.883 1 46.12 108 HIS A C 1
ATOM 829 O O . HIS A 1 108 ? -16.688 4.168 13.195 1 46.12 108 HIS A O 1
ATOM 835 N N . GLY A 1 109 ? -15.836 6.098 12.508 1 38.59 109 GLY A N 1
ATOM 836 C CA . GLY A 1 109 ? -17.156 6.711 12.562 1 38.59 109 GLY A CA 1
ATOM 837 C C . GLY A 1 109 ? -18.109 6.168 11.516 1 38.59 109 GLY A C 1
ATOM 838 O O . GLY A 1 109 ? -18.219 6.727 10.422 1 38.59 109 GLY A O 1
ATOM 839 N N . ARG A 1 110 ? -18.219 5.027 10.984 1 35.5 110 ARG A N 1
ATOM 840 C CA . ARG A 1 110 ? -19.656 4.863 10.758 1 35.5 110 ARG A CA 1
ATOM 841 C C . ARG A 1 110 ? -20.453 5.363 11.961 1 35.5 110 ARG A C 1
ATOM 843 O O . ARG A 1 110 ? -20.469 4.73 13.016 1 35.5 110 ARG A O 1
ATOM 850 N N . ASP A 1 111 ? -20.438 6.555 12.266 1 27.91 111 ASP A N 1
ATOM 851 C CA . ASP A 1 111 ? -21.281 7.305 13.188 1 27.91 111 ASP A CA 1
ATOM 852 C C . ASP A 1 111 ? -22.641 6.625 13.375 1 27.91 111 ASP A C 1
ATOM 854 O O . ASP A 1 111 ? -23.375 6.414 12.406 1 27.91 111 ASP A O 1
ATOM 858 N N . GLU A 1 112 ? -23.031 5.723 14.219 1 24.42 112 GLU A N 1
ATOM 859 C CA . GLU A 1 112 ? -24.219 6.086 14.992 1 24.42 112 GLU A CA 1
ATOM 860 C C . GLU A 1 112 ? -24.094 7.484 15.578 1 24.42 112 GLU A C 1
ATOM 862 O O . GLU A 1 112 ? -23 7.906 15.961 1 24.42 112 GLU A O 1
ATOM 867 N N . MET B 1 1 ? 12.742 5.641 24.016 1 45.41 1 MET B N 1
ATOM 868 C CA . MET B 1 1 ? 11.852 6.535 23.297 1 45.41 1 MET B CA 1
ATOM 869 C C . MET B 1 1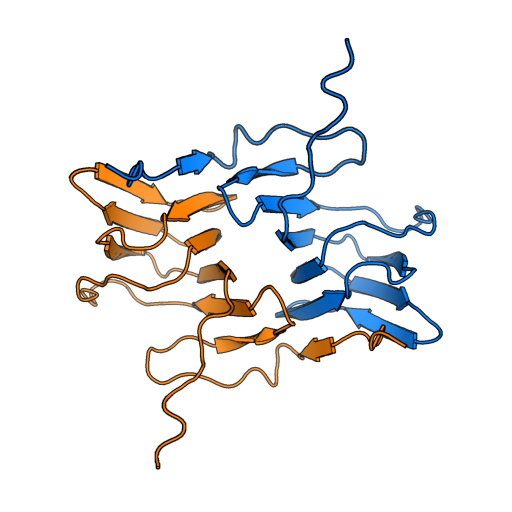 ? 11.617 6.031 21.875 1 45.41 1 MET B C 1
ATOM 871 O O . MET B 1 1 ? 12.547 5.578 21.203 1 45.41 1 MET B O 1
ATOM 875 N N . SER B 1 2 ? 10.406 5.539 21.547 1 60 2 SER B N 1
ATOM 876 C CA . SER B 1 2 ? 10.172 4.793 20.312 1 60 2 SER B CA 1
ATOM 877 C C . SER B 1 2 ? 10.648 5.578 19.094 1 60 2 SER B C 1
ATOM 879 O O . SER B 1 2 ? 10.57 6.809 19.078 1 60 2 SER B O 1
ATOM 881 N N . ASP B 1 3 ? 11.562 5.113 18.344 1 72.12 3 ASP B N 1
ATOM 882 C CA . ASP B 1 3 ? 12.102 5.738 17.141 1 72.12 3 ASP B CA 1
ATOM 883 C C . ASP B 1 3 ? 10.977 6.258 16.25 1 72.12 3 ASP B C 1
ATOM 885 O O . ASP B 1 3 ? 10.164 5.48 15.742 1 72.12 3 ASP B O 1
ATOM 889 N N . THR B 1 4 ? 10.742 7.664 16.406 1 84.12 4 THR B N 1
ATOM 890 C CA . THR B 1 4 ? 9.648 8.289 15.656 1 84.12 4 THR B CA 1
ATOM 891 C C . THR B 1 4 ? 10.156 8.883 14.344 1 84.12 4 THR B C 1
ATOM 893 O O . THR B 1 4 ? 9.523 9.781 13.781 1 84.12 4 THR B O 1
ATOM 896 N N . THR B 1 5 ? 11.266 8.344 13.867 1 88.12 5 THR B N 1
ATOM 897 C CA . THR B 1 5 ? 11.883 8.844 12.641 1 88.12 5 THR B CA 1
ATOM 898 C C . THR B 1 5 ? 11.141 8.32 11.414 1 88.12 5 THR B C 1
ATOM 900 O O . THR B 1 5 ? 10.781 7.148 11.352 1 88.12 5 THR B O 1
ATOM 903 N N . ILE B 1 6 ? 10.953 9.266 10.445 1 93.56 6 ILE B N 1
ATOM 904 C CA . ILE B 1 6 ? 10.391 8.867 9.164 1 93.56 6 ILE B CA 1
ATOM 905 C C . ILE B 1 6 ? 11.398 8.008 8.398 1 93.56 6 ILE B C 1
ATOM 907 O O . ILE B 1 6 ? 12.594 8.32 8.375 1 93.56 6 ILE B O 1
ATOM 911 N N . ILE B 1 7 ? 10.945 6.969 7.84 1 94.31 7 ILE B N 1
ATOM 912 C CA . ILE B 1 7 ? 11.742 6.242 6.859 1 94.31 7 ILE B CA 1
ATOM 913 C C . ILE B 1 7 ? 11.25 6.57 5.449 1 94.31 7 ILE B C 1
ATOM 915 O O . ILE B 1 7 ? 10.055 6.457 5.164 1 94.31 7 ILE B O 1
ATOM 919 N N . LYS B 1 8 ? 12.117 7.027 4.609 1 96.31 8 LYS B N 1
ATOM 920 C CA . LYS B 1 8 ? 11.766 7.281 3.217 1 96.31 8 LYS B CA 1
ATOM 921 C C . LYS B 1 8 ? 12.68 6.516 2.27 1 96.31 8 LYS B C 1
ATOM 923 O O . LYS B 1 8 ? 13.891 6.418 2.508 1 96.31 8 LYS B O 1
ATOM 928 N N . VAL B 1 9 ? 12.117 5.957 1.261 1 95.56 9 VAL B N 1
ATOM 929 C CA . VAL B 1 9 ? 12.867 5.352 0.165 1 95.56 9 VAL B CA 1
ATOM 930 C C . VAL B 1 9 ? 12.547 6.078 -1.141 1 95.56 9 VAL B C 1
ATOM 932 O O . VAL B 1 9 ? 11.383 6.188 -1.531 1 95.56 9 VAL B O 1
ATOM 935 N N . ASP B 1 10 ? 13.609 6.465 -1.847 1 95 10 ASP B N 1
ATOM 936 C CA . ASP B 1 10 ? 13.453 7.145 -3.129 1 95 10 ASP B CA 1
ATOM 937 C C . ASP B 1 10 ? 13.109 6.156 -4.238 1 95 10 ASP B C 1
ATOM 939 O O . ASP B 1 10 ? 13.695 5.074 -4.312 1 95 10 ASP B O 1
ATOM 943 N N . GLY B 1 11 ? 12.172 6.582 -5.102 1 90.44 11 GLY B N 1
ATOM 944 C CA . GLY B 1 11 ? 11.781 5.723 -6.207 1 90.44 11 GLY B CA 1
ATOM 945 C C . GLY B 1 11 ? 12.953 5.285 -7.066 1 90.44 11 GLY B C 1
ATOM 946 O O . GLY B 1 11 ? 12.992 4.148 -7.543 1 90.44 11 GLY B O 1
ATOM 947 N N . ALA B 1 12 ? 13.883 6.156 -7.238 1 86.94 12 ALA B N 1
ATOM 948 C CA . ALA B 1 12 ? 15.039 5.887 -8.086 1 86.94 12 ALA B CA 1
ATOM 949 C C . ALA B 1 12 ? 16.016 4.926 -7.406 1 86.94 12 ALA B C 1
ATOM 951 O O . ALA B 1 12 ? 16.859 4.32 -8.07 1 86.94 12 ALA B O 1
ATOM 952 N N . HIS B 1 13 ? 15.875 4.742 -6.141 1 83.44 13 HIS B N 1
ATOM 953 C CA . HIS B 1 13 ? 16.859 3.967 -5.395 1 83.44 13 HIS B CA 1
ATOM 954 C C . HIS B 1 13 ? 16.234 2.725 -4.773 1 83.44 13 HIS B C 1
ATOM 956 O O . HIS B 1 13 ? 16.766 2.166 -3.814 1 83.44 13 HIS B O 1
ATOM 962 N N . SER B 1 14 ? 15.086 2.396 -5.266 1 86.94 14 SER B N 1
ATOM 963 C CA . SER B 1 14 ? 14.461 1.188 -4.742 1 86.94 14 SER B CA 1
ATOM 964 C C . SER B 1 14 ? 15.172 -0.065 -5.238 1 86.94 14 SER B C 1
ATOM 966 O O . SER B 1 14 ? 15.258 -0.3 -6.445 1 86.94 14 SER B O 1
ATOM 968 N N . PRO B 1 15 ? 15.719 -0.846 -4.301 1 86.38 15 PRO B N 1
ATOM 969 C CA . PRO B 1 15 ? 16.406 -2.064 -4.738 1 86.38 15 PRO B CA 1
ATOM 970 C C . PRO B 1 15 ? 15.445 -3.107 -5.309 1 86.38 15 PRO B C 1
ATOM 972 O O . PRO B 1 15 ? 14.273 -3.152 -4.926 1 86.38 15 PRO B O 1
ATOM 975 N N . ARG B 1 16 ? 16.031 -3.844 -6.199 1 88.19 16 ARG B N 1
ATOM 976 C CA . ARG B 1 16 ? 15.242 -4.906 -6.809 1 88.19 16 ARG B CA 1
ATOM 977 C C . ARG B 1 16 ? 15.484 -6.238 -6.109 1 88.19 16 ARG B C 1
ATOM 979 O O . ARG B 1 16 ? 16.625 -6.594 -5.812 1 88.19 16 ARG B O 1
ATOM 986 N N . GLY B 1 17 ? 14.391 -6.867 -5.84 1 86.75 17 GLY B N 1
ATOM 987 C CA . GLY B 1 17 ? 14.484 -8.172 -5.207 1 86.75 17 GLY B CA 1
ATOM 988 C C . GLY B 1 17 ? 14.625 -9.312 -6.203 1 86.75 17 GLY B C 1
ATOM 989 O O . GLY B 1 17 ? 14.578 -9.094 -7.414 1 86.75 17 GLY B O 1
ATOM 990 N N . SER B 1 18 ? 14.82 -10.57 -5.727 1 81.69 18 SER B N 1
ATOM 991 C CA . SER B 1 18 ? 15.094 -11.75 -6.543 1 81.69 18 SER B CA 1
ATOM 992 C C . SER B 1 18 ? 13.852 -12.172 -7.324 1 81.69 18 SER B C 1
ATOM 994 O O . SER B 1 18 ? 13.961 -12.836 -8.359 1 81.69 18 SER B O 1
ATOM 996 N N . LEU B 1 19 ? 12.719 -11.758 -6.828 1 81.94 19 LEU B N 1
ATOM 997 C CA . LEU B 1 19 ? 11.484 -12.148 -7.492 1 81.94 19 LEU B CA 1
ATOM 998 C C . LEU B 1 19 ? 11.008 -11.062 -8.445 1 81.94 19 LEU B C 1
ATOM 1000 O O . LEU B 1 19 ? 9.93 -11.18 -9.039 1 81.94 19 LEU B O 1
ATOM 1004 N N . GLY B 1 20 ? 11.812 -10 -8.648 1 85.5 20 GLY B N 1
ATOM 1005 C CA . GLY B 1 20 ? 11.461 -8.93 -9.562 1 85.5 20 GLY B CA 1
ATOM 1006 C C . GLY B 1 20 ? 10.797 -7.754 -8.875 1 85.5 20 GLY B C 1
ATOM 1007 O O . GLY B 1 20 ? 10.516 -6.73 -9.508 1 85.5 20 GLY B O 1
ATOM 1008 N N . GLN B 1 21 ? 10.562 -7.938 -7.633 1 90.25 21 GLN B N 1
ATOM 1009 C CA . GLN B 1 21 ? 9.922 -6.867 -6.879 1 90.25 21 GLN B CA 1
ATOM 1010 C C . GLN B 1 21 ? 10.93 -5.777 -6.512 1 90.25 21 GLN B C 1
ATOM 1012 O O . GLN B 1 21 ? 12.117 -6.055 -6.324 1 90.25 21 GLN B O 1
ATOM 1017 N N . TYR B 1 22 ? 10.453 -4.539 -6.441 1 94.62 22 TYR B N 1
ATOM 1018 C CA . TYR B 1 22 ? 11.227 -3.439 -5.875 1 94.62 22 TYR B CA 1
ATOM 1019 C C . TYR B 1 22 ? 10.867 -3.221 -4.41 1 94.62 22 TYR B C 1
ATOM 1021 O O . TYR B 1 22 ? 9.695 -3.078 -4.066 1 94.62 22 TYR B O 1
ATOM 1029 N N . TYR B 1 23 ? 11.93 -3.229 -3.588 1 94.5 23 TYR B N 1
ATOM 1030 C CA . TYR B 1 23 ? 11.688 -2.98 -2.17 1 94.5 23 TYR B CA 1
ATOM 1031 C C . TYR B 1 23 ? 11.438 -1.5 -1.91 1 94.5 23 TYR B C 1
ATOM 1033 O O . TYR B 1 23 ? 12.195 -0.645 -2.371 1 94.5 23 TYR B O 1
ATOM 1041 N N . LEU B 1 24 ? 10.383 -1.246 -1.232 1 96.75 24 LEU B N 1
ATOM 1042 C CA . LEU B 1 24 ? 10.008 0.1 -0.816 1 96.75 24 LEU B CA 1
ATOM 1043 C C . LEU B 1 24 ? 10.203 0.28 0.686 1 96.75 24 LEU B C 1
ATOM 1045 O O . LEU B 1 24 ? 11.031 -0.396 1.294 1 96.75 24 LEU B O 1
ATOM 1049 N N . ALA B 1 25 ? 9.586 1.274 1.302 1 96.69 25 ALA B N 1
ATOM 1050 C CA . ALA B 1 25 ? 9.781 1.582 2.715 1 96.69 25 ALA B CA 1
ATOM 1051 C C . ALA B 1 25 ? 9.328 0.426 3.6 1 96.69 25 ALA B C 1
ATOM 1053 O O . ALA B 1 25 ? 8.344 -0.249 3.289 1 96.69 25 ALA B O 1
ATOM 1054 N N . GLU B 1 26 ? 10.055 0.199 4.668 1 96 26 GLU B N 1
ATOM 1055 C CA . GLU B 1 26 ? 9.781 -0.864 5.629 1 96 26 GLU B CA 1
ATOM 1056 C C . GLU B 1 26 ? 9.844 -0.343 7.062 1 96 26 GLU B C 1
ATOM 1058 O O . GLU B 1 26 ? 10.812 0.317 7.445 1 96 26 GLU B O 1
ATOM 1063 N N . GLY B 1 27 ? 8.758 -0.592 7.746 1 96.38 27 GLY B N 1
ATOM 1064 C CA . GLY B 1 27 ? 8.719 -0.261 9.164 1 96.38 27 GLY B CA 1
ATOM 1065 C C . GLY B 1 27 ? 8.719 -1.483 10.062 1 96.38 27 GLY B C 1
ATOM 1066 O O . GLY B 1 27 ? 9.172 -2.557 9.656 1 96.38 27 GLY B O 1
ATOM 1067 N N . VAL B 1 28 ? 8.266 -1.271 11.289 1 95.38 28 VAL B N 1
ATOM 1068 C CA . VAL B 1 28 ? 8.25 -2.336 12.281 1 95.38 28 VAL B CA 1
ATOM 1069 C C . VAL B 1 28 ? 7.094 -3.291 12 1 95.38 28 VAL B C 1
ATOM 1071 O O . VAL B 1 28 ? 7.238 -4.508 12.125 1 95.38 28 VAL B O 1
ATOM 1074 N N . GLY B 1 29 ? 5.977 -2.709 11.562 1 96.62 29 GLY B N 1
ATOM 1075 C CA . GLY B 1 29 ? 4.773 -3.516 11.43 1 96.62 29 GLY B CA 1
ATOM 1076 C C . GLY B 1 29 ? 4.391 -3.789 9.992 1 96.62 29 GLY B C 1
ATOM 1077 O O . GLY B 1 29 ? 3.562 -4.656 9.711 1 96.62 29 GLY B O 1
ATOM 1078 N N . LEU B 1 30 ? 4.973 -3.021 9.047 1 96.38 30 LEU B N 1
ATOM 1079 C CA . LEU B 1 30 ? 4.598 -3.141 7.641 1 96.38 30 LEU B CA 1
ATOM 1080 C C . LEU B 1 30 ? 5.812 -2.977 6.738 1 96.38 30 LEU B C 1
ATOM 1082 O O . LEU B 1 30 ? 6.789 -2.328 7.117 1 96.38 30 LEU B O 1
ATOM 1086 N N . ALA B 1 31 ? 5.758 -3.635 5.645 1 97.25 31 ALA B N 1
ATOM 1087 C CA . ALA B 1 31 ? 6.691 -3.389 4.547 1 97.25 31 ALA B CA 1
ATOM 1088 C C . ALA B 1 31 ? 5.949 -3.223 3.223 1 97.25 31 ALA B C 1
ATOM 1090 O O . ALA B 1 31 ? 4.891 -3.82 3.018 1 97.25 31 ALA B O 1
ATOM 1091 N N . MET B 1 32 ? 6.504 -2.404 2.387 1 97.88 32 MET B N 1
ATOM 1092 C CA . MET B 1 32 ? 5.922 -2.191 1.065 1 97.88 32 MET B CA 1
ATOM 1093 C C . MET B 1 32 ? 6.871 -2.658 -0.031 1 97.88 32 MET B C 1
ATOM 1095 O O . MET B 1 32 ? 8.094 -2.631 0.146 1 97.88 32 MET B O 1
ATOM 1099 N N . ARG B 1 33 ? 6.266 -3.041 -1.134 1 97.62 33 ARG B N 1
ATOM 1100 C CA . ARG B 1 33 ? 7.016 -3.402 -2.334 1 97.62 33 ARG B CA 1
ATOM 1101 C C . ARG B 1 33 ? 6.242 -3.035 -3.594 1 97.62 33 ARG B C 1
ATOM 1103 O O . ARG B 1 33 ? 5.02 -2.859 -3.551 1 97.62 33 ARG B O 1
ATOM 1110 N N . LEU B 1 34 ? 7.012 -2.854 -4.633 1 97.69 34 LEU B N 1
ATOM 1111 C CA . LEU B 1 34 ? 6.445 -2.502 -5.93 1 97.69 34 LEU B CA 1
ATOM 1112 C C . LEU B 1 34 ? 6.715 -3.598 -6.953 1 97.69 34 LEU B C 1
ATOM 1114 O O . LEU B 1 34 ? 7.84 -4.078 -7.074 1 97.69 34 LEU B O 1
ATOM 1118 N N . TRP B 1 35 ? 5.676 -4.086 -7.574 1 96.31 35 TRP B N 1
ATOM 1119 C CA . TRP B 1 35 ? 5.781 -4.855 -8.812 1 96.31 35 TRP B CA 1
ATOM 1120 C C . TRP B 1 35 ? 5.617 -3.953 -10.031 1 96.31 35 TRP B C 1
ATOM 1122 O O . TRP B 1 35 ? 4.504 -3.523 -10.344 1 96.31 35 TRP B O 1
ATOM 1132 N N . ARG B 1 36 ? 6.695 -3.74 -10.688 1 96.38 36 ARG B N 1
ATOM 1133 C CA . ARG B 1 36 ? 6.703 -2.729 -11.742 1 96.38 36 ARG B CA 1
ATOM 1134 C C . ARG B 1 36 ? 6.766 -3.371 -13.117 1 96.38 36 ARG B C 1
ATOM 1136 O O . ARG B 1 36 ? 7.711 -4.098 -13.43 1 96.38 36 ARG B O 1
ATOM 1143 N N . GLU B 1 37 ? 5.789 -3.066 -13.914 1 96.25 37 GLU B N 1
ATOM 1144 C CA . GLU B 1 37 ? 5.738 -3.443 -15.32 1 96.25 37 GLU B CA 1
ATOM 1145 C C . GLU B 1 37 ? 6.047 -4.926 -15.508 1 96.25 37 GLU B C 1
ATOM 1147 O O . GLU B 1 37 ? 6.887 -5.289 -16.328 1 96.25 37 GLU B O 1
ATOM 1152 N N . GLU B 1 38 ? 5.383 -5.738 -14.617 1 95.5 38 GLU B N 1
ATOM 1153 C CA . GLU B 1 38 ? 5.484 -7.184 -14.812 1 95.5 38 GLU B CA 1
ATOM 1154 C C . GLU B 1 38 ? 4.875 -7.605 -16.141 1 95.5 38 GLU B C 1
ATOM 1156 O O . GLU B 1 38 ? 3.717 -7.289 -16.438 1 95.5 38 GLU B O 1
ATOM 1161 N N . PRO B 1 39 ? 5.633 -8.297 -16.969 1 95.12 39 PRO B N 1
ATOM 1162 C CA . PRO B 1 39 ? 5.125 -8.672 -18.297 1 95.12 39 PRO B CA 1
ATOM 1163 C C . PRO B 1 39 ? 4.145 -9.844 -18.234 1 95.12 39 PRO B C 1
ATOM 1165 O O . PRO B 1 39 ? 4.195 -10.648 -17.297 1 95.12 39 PRO B O 1
ATOM 1168 N N . PRO B 1 40 ? 3.236 -9.844 -19.266 1 94.69 40 PRO B N 1
ATOM 1169 C CA . PRO B 1 40 ? 2.369 -11.023 -19.359 1 94.69 40 PRO B CA 1
ATOM 1170 C C . PRO B 1 40 ? 3.139 -12.297 -19.703 1 94.69 40 PRO B C 1
ATOM 1172 O O . PRO B 1 40 ? 4.23 -12.227 -20.266 1 94.69 40 PRO B O 1
ATOM 1175 N N . GLY B 1 41 ? 2.518 -13.508 -19.375 1 82.38 41 GLY B N 1
ATOM 1176 C CA . GLY B 1 41 ? 3.031 -14.781 -19.828 1 82.38 41 GLY B CA 1
ATOM 1177 C C . GLY B 1 41 ? 3.918 -15.477 -18.812 1 82.38 41 GLY B C 1
ATOM 1178 O O . GLY B 1 41 ? 4.223 -16.656 -18.953 1 82.38 41 GLY B O 1
ATOM 1179 N N . ILE B 1 42 ? 4.398 -14.719 -17.891 1 68 42 ILE B N 1
ATOM 1180 C CA . ILE B 1 42 ? 5.184 -15.406 -16.875 1 68 42 ILE B CA 1
ATOM 1181 C C . ILE B 1 42 ? 4.258 -15.977 -15.805 1 68 42 ILE B C 1
ATOM 1183 O O . ILE B 1 42 ? 3.518 -15.234 -15.148 1 68 42 ILE B O 1
ATOM 1187 N N . ASP B 1 43 ? 4.082 -17.297 -15.906 1 69.38 43 ASP B N 1
ATOM 1188 C CA . ASP B 1 43 ? 3.277 -17.922 -14.867 1 69.38 43 ASP B CA 1
ATOM 1189 C C . ASP B 1 43 ? 3.986 -17.875 -13.516 1 69.38 43 ASP B C 1
ATOM 1191 O O . ASP B 1 43 ? 5.059 -18.453 -13.352 1 69.38 43 ASP B O 1
ATOM 1195 N N . LYS B 1 44 ? 3.332 -17.141 -12.617 1 75.81 44 LYS B N 1
ATOM 1196 C CA . LYS B 1 44 ? 3.924 -17.141 -11.281 1 75.81 44 LYS B CA 1
ATOM 1197 C C . LYS B 1 44 ? 3.562 -18.406 -10.516 1 75.81 44 LYS B C 1
ATOM 1199 O O . LYS B 1 44 ? 2.455 -18.938 -10.656 1 75.81 44 LYS B O 1
ATOM 1204 N N . GLN B 1 45 ? 4.551 -18.938 -9.789 1 84.94 45 GLN B N 1
ATOM 1205 C CA . GLN B 1 45 ? 4.32 -20.141 -9 1 84.94 45 GLN B CA 1
ATOM 1206 C C . GLN B 1 45 ? 3.381 -19.875 -7.828 1 84.94 45 GLN B C 1
ATOM 1208 O O . GLN B 1 45 ? 3.312 -18.734 -7.336 1 84.94 45 GLN B O 1
ATOM 1213 N N . THR B 1 46 ? 2.676 -20.906 -7.488 1 91.88 46 THR B N 1
ATOM 1214 C CA . THR B 1 46 ? 1.835 -20.812 -6.297 1 91.88 46 THR B CA 1
ATOM 1215 C C . THR B 1 46 ? 2.684 -20.594 -5.051 1 91.88 46 THR B C 1
ATOM 1217 O O . THR B 1 46 ? 3.748 -21.188 -4.898 1 91.88 46 THR B O 1
ATOM 1220 N N . ALA B 1 47 ? 2.166 -19.688 -4.223 1 92.94 47 ALA B N 1
ATOM 1221 C CA . ALA B 1 47 ? 2.891 -19.375 -2.994 1 92.94 47 ALA B CA 1
ATOM 1222 C C . ALA B 1 47 ? 1.94 -19.312 -1.803 1 92.94 47 ALA B C 1
ATOM 1224 O O . ALA B 1 47 ? 0.75 -19.031 -1.966 1 92.94 47 ALA B O 1
ATOM 1225 N N . ALA B 1 48 ? 2.455 -19.672 -0.669 1 94.38 48 ALA B N 1
ATOM 1226 C CA . ALA B 1 48 ? 1.856 -19.406 0.633 1 94.38 48 ALA B CA 1
ATOM 1227 C C . ALA B 1 48 ? 2.84 -18.672 1.543 1 94.38 48 ALA B C 1
ATOM 1229 O O . ALA B 1 48 ? 3.994 -19.078 1.676 1 94.38 48 ALA B O 1
ATOM 1230 N N . ARG B 1 49 ? 2.352 -17.562 2.061 1 94.38 49 ARG B N 1
ATOM 1231 C CA . ARG B 1 49 ? 3.279 -16.719 2.805 1 94.38 49 ARG B CA 1
ATOM 1232 C C . ARG B 1 49 ? 2.863 -16.594 4.266 1 94.38 49 ARG B C 1
ATOM 1234 O O . ARG B 1 49 ? 1.683 -16.734 4.594 1 94.38 49 ARG B O 1
ATOM 1241 N N . ASP B 1 50 ? 3.863 -16.344 5.105 1 95.25 50 ASP B N 1
ATOM 1242 C CA . ASP B 1 50 ? 3.611 -16.219 6.535 1 95.25 50 ASP B CA 1
ATOM 1243 C C . ASP B 1 50 ? 3.24 -14.781 6.906 1 95.25 50 ASP B C 1
ATOM 1245 O O . ASP B 1 50 ? 3.461 -14.352 8.039 1 95.25 50 ASP B O 1
ATOM 1249 N N . TYR B 1 51 ? 2.756 -14.07 5.965 1 96.81 51 TYR B N 1
ATOM 1250 C CA . TYR B 1 51 ? 2.264 -12.719 6.184 1 96.81 51 TYR B CA 1
ATOM 1251 C C . TYR B 1 51 ? 1.01 -12.453 5.359 1 96.81 51 TYR B C 1
ATOM 1253 O O . TYR B 1 51 ? 0.728 -13.18 4.398 1 96.81 51 TYR B O 1
ATOM 1261 N N . GLU B 1 52 ? 0.18 -11.523 5.844 1 97.5 52 GLU B N 1
ATOM 1262 C CA . GLU B 1 52 ? -0.948 -10.992 5.086 1 97.5 52 GLU B CA 1
ATOM 1263 C C . GLU B 1 52 ? -0.485 -9.961 4.059 1 97.5 52 GLU B C 1
ATOM 1265 O O . GLU B 1 52 ? 0.404 -9.156 4.34 1 97.5 52 GLU B O 1
ATOM 1270 N N . THR B 1 53 ? -1.062 -10 2.861 1 98.06 53 THR B N 1
ATOM 1271 C CA . THR B 1 53 ? -0.702 -9.07 1.796 1 98.06 53 THR B CA 1
ATOM 1272 C C . THR B 1 53 ? -1.914 -8.25 1.359 1 98.06 53 THR B C 1
ATOM 1274 O O . THR B 1 53 ? -2.994 -8.805 1.14 1 98.06 53 THR B O 1
ATOM 1277 N N . ALA B 1 54 ? -1.812 -6.953 1.306 1 98.56 54 ALA B N 1
ATOM 1278 C CA . ALA B 1 54 ? -2.756 -6.07 0.625 1 98.56 54 ALA B CA 1
ATOM 1279 C C . ALA B 1 54 ? -2.113 -5.41 -0.592 1 98.56 54 ALA B C 1
ATOM 1281 O O . ALA B 1 54 ? -0.957 -4.988 -0.538 1 98.56 54 ALA B O 1
ATOM 1282 N N . GLY B 1 55 ? -2.848 -5.309 -1.686 1 98.75 55 GLY B N 1
ATOM 1283 C CA . GLY B 1 55 ? -2.309 -4.742 -2.91 1 98.75 55 GLY B CA 1
ATOM 1284 C C . GLY B 1 55 ? -3.236 -3.73 -3.559 1 98.75 55 GLY B C 1
ATOM 1285 O O . GLY B 1 55 ? -4.418 -3.654 -3.215 1 98.75 55 GLY B O 1
ATOM 1286 N N . TYR B 1 56 ? -2.703 -2.918 -4.402 1 98.88 56 TYR B N 1
ATOM 1287 C CA . TYR B 1 56 ? -3.391 -1.909 -5.203 1 98.88 56 TYR B CA 1
ATOM 1288 C C . TYR B 1 56 ? -2.844 -1.876 -6.625 1 98.88 56 TYR B C 1
ATOM 1290 O O . TYR B 1 56 ? -1.635 -1.746 -6.828 1 98.88 56 TYR B O 1
ATOM 1298 N N . VAL B 1 57 ? -3.752 -1.921 -7.617 1 98.88 57 VAL B N 1
ATOM 1299 C CA . VAL B 1 57 ? -3.34 -1.944 -9.016 1 98.88 57 VAL B CA 1
ATOM 1300 C C . VAL B 1 57 ? -3.15 -0.517 -9.523 1 98.88 57 VAL B C 1
ATOM 1302 O O . VAL B 1 57 ? -4.07 0.301 -9.453 1 98.88 57 VAL B O 1
ATOM 1305 N N . ILE B 1 58 ? -1.964 -0.277 -10 1 98.62 58 ILE B N 1
ATOM 1306 C CA . ILE B 1 58 ? -1.665 1.021 -10.594 1 98.62 58 ILE B CA 1
ATOM 1307 C C . ILE B 1 58 ? -1.955 0.982 -12.094 1 98.62 58 ILE B C 1
ATOM 1309 O O . ILE B 1 58 ? -2.604 1.884 -12.633 1 98.62 58 ILE B O 1
ATOM 1313 N N . SER B 1 59 ? -1.51 -0.015 -12.742 1 98.56 59 SER B N 1
ATOM 1314 C CA . SER B 1 59 ? -1.762 -0.185 -14.172 1 98.56 59 SER B CA 1
ATOM 1315 C C . SER B 1 59 ? -1.725 -1.656 -14.57 1 98.56 59 SER B C 1
ATOM 1317 O O . SER B 1 59 ? -1.155 -2.484 -13.852 1 98.56 59 SER B O 1
ATOM 1319 N N . GLY B 1 60 ? -2.369 -1.921 -15.742 1 98.19 60 GLY B N 1
ATOM 1320 C CA . GLY B 1 60 ? -2.379 -3.273 -16.281 1 98.19 60 GLY B CA 1
ATOM 1321 C C . GLY B 1 60 ? -3.48 -4.137 -15.703 1 98.19 60 GLY B C 1
ATOM 1322 O O . GLY B 1 60 ? -4.426 -3.627 -15.094 1 98.19 60 GLY B O 1
ATOM 1323 N N . ARG B 1 61 ? -3.354 -5.438 -16.031 1 97.94 61 ARG B N 1
ATOM 1324 C CA . ARG B 1 61 ? -4.375 -6.391 -15.609 1 97.94 61 ARG B CA 1
ATOM 1325 C C . ARG B 1 61 ? -3.75 -7.723 -15.203 1 97.94 61 ARG B C 1
ATOM 1327 O O . ARG B 1 61 ? -2.791 -8.18 -15.836 1 97.94 61 ARG B O 1
ATOM 1334 N N . ALA B 1 62 ? -4.348 -8.297 -14.18 1 97.44 62 ALA B N 1
ATOM 1335 C CA . ALA B 1 62 ? -3.928 -9.617 -13.734 1 97.44 62 ALA B CA 1
ATOM 1336 C C . ALA B 1 62 ? -5.105 -10.406 -13.164 1 97.44 62 ALA B C 1
ATOM 1338 O O . ALA B 1 62 ? -6.137 -9.828 -12.82 1 97.44 62 ALA B O 1
ATOM 1339 N N . GLU B 1 63 ? -4.957 -11.68 -13.164 1 97.25 63 GLU B N 1
ATOM 1340 C CA . GLU B 1 63 ? -5.824 -12.562 -12.398 1 97.25 63 GLU B CA 1
ATOM 1341 C C . GLU B 1 63 ? -5.137 -13.047 -11.125 1 97.25 63 GLU B C 1
ATOM 1343 O O . GLU B 1 63 ? -3.959 -13.406 -11.148 1 97.25 63 GLU B O 1
ATOM 1348 N N . LEU B 1 64 ? -5.863 -12.992 -10.031 1 97.19 64 LEU B N 1
ATOM 1349 C CA . LEU B 1 64 ? -5.418 -13.578 -8.773 1 97.19 64 LEU B CA 1
ATOM 1350 C C . LEU B 1 64 ? -6.211 -14.844 -8.453 1 97.19 64 LEU B C 1
ATOM 1352 O O . LEU B 1 64 ? -7.438 -14.797 -8.344 1 97.19 64 LEU B O 1
ATOM 1356 N N . HIS B 1 65 ? -5.461 -15.922 -8.359 1 96.06 65 HIS B N 1
ATOM 1357 C CA . HIS B 1 65 ? -6.031 -17.219 -7.988 1 96.06 65 HIS B CA 1
ATOM 1358 C C . HIS B 1 65 ? -5.664 -17.594 -6.555 1 96.06 65 HIS B C 1
ATOM 1360 O O . HIS B 1 65 ? -4.484 -17.656 -6.207 1 96.06 65 HIS B O 1
ATOM 1366 N N . SER B 1 66 ? -6.668 -17.797 -5.773 1 95.56 66 SER B N 1
ATOM 1367 C CA . SER B 1 66 ? -6.395 -18.172 -4.391 1 95.56 66 SER B CA 1
ATOM 1368 C C . SER B 1 66 ? -7.516 -19.031 -3.816 1 95.56 66 SER B C 1
ATOM 1370 O O . SER B 1 66 ? -8.688 -18.641 -3.865 1 95.56 66 SER B O 1
ATOM 1372 N N . GLU B 1 67 ? -7.223 -20.156 -3.293 1 94.62 67 GLU B N 1
ATOM 1373 C CA . GLU B 1 67 ? -8.133 -21.031 -2.564 1 94.62 67 GLU B CA 1
ATOM 1374 C C . GLU B 1 67 ? -9.438 -21.234 -3.332 1 94.62 67 GLU B C 1
ATOM 1376 O O . GLU B 1 67 ? -10.523 -21.094 -2.771 1 94.62 67 GLU B O 1
ATOM 1381 N N . GLY B 1 68 ? -9.289 -21.438 -4.547 1 92.62 68 GLY B N 1
ATOM 1382 C CA . GLY B 1 68 ? -10.43 -21.766 -5.391 1 92.62 68 GLY B CA 1
ATOM 1383 C C . GLY B 1 68 ? -11.109 -20.547 -5.977 1 92.62 68 GLY B C 1
ATOM 1384 O O . GLY B 1 68 ? -12.031 -20.672 -6.785 1 92.62 68 GLY B O 1
ATOM 1385 N N . GLN B 1 69 ? -10.711 -19.375 -5.555 1 94.94 69 GLN B N 1
ATOM 1386 C CA . GLN B 1 69 ? -11.258 -18.141 -6.098 1 94.94 69 GLN B CA 1
ATOM 1387 C C . GLN B 1 69 ? -10.352 -17.562 -7.172 1 94.94 69 GLN B C 1
ATOM 1389 O O . GLN B 1 69 ? -9.125 -17.672 -7.082 1 94.94 69 GLN B O 1
ATOM 1394 N N . THR B 1 70 ? -11.016 -17.016 -8.188 1 96.12 70 THR B N 1
ATOM 1395 C CA . THR B 1 70 ? -10.32 -16.219 -9.188 1 96.12 70 THR B CA 1
ATOM 1396 C C . THR B 1 70 ? -10.914 -14.82 -9.281 1 96.12 70 THR B C 1
ATOM 1398 O O . THR B 1 70 ? -12.109 -14.664 -9.531 1 96.12 70 THR B O 1
ATOM 1401 N N . VAL B 1 71 ? -10.062 -13.883 -9.117 1 97.06 71 VAL B N 1
ATOM 1402 C CA . VAL B 1 71 ? -10.547 -12.516 -9.234 1 97.06 71 VAL B CA 1
ATOM 1403 C C . VAL B 1 71 ? -9.703 -11.75 -10.25 1 97.06 71 VAL B C 1
ATOM 1405 O O . VAL B 1 71 ? -8.484 -11.938 -10.32 1 97.06 71 VAL B O 1
ATOM 1408 N N . LEU B 1 72 ? -10.422 -10.891 -11 1 97.88 72 LEU B N 1
ATOM 1409 C CA . LEU B 1 72 ? -9.75 -9.992 -11.93 1 97.88 72 LEU B CA 1
ATOM 1410 C C . LEU B 1 72 ? -9.289 -8.719 -11.227 1 97.88 72 LEU B C 1
ATOM 1412 O O . LEU B 1 72 ? -10.047 -8.117 -10.469 1 97.88 72 LEU B O 1
ATOM 1416 N N . LEU B 1 73 ? -8.008 -8.352 -11.508 1 98.06 73 LEU B N 1
ATOM 1417 C CA . LEU B 1 73 ? -7.418 -7.129 -10.969 1 98.06 73 LEU B CA 1
ATOM 1418 C C . LEU B 1 73 ? -7.195 -6.098 -12.062 1 98.06 73 LEU B C 1
ATOM 1420 O O . LEU B 1 73 ? -6.484 -6.359 -13.031 1 98.06 73 LEU B O 1
ATOM 1424 N N . GLU B 1 74 ? -7.809 -4.953 -11.883 1 98.44 74 GLU B N 1
ATOM 1425 C CA . GLU B 1 74 ? -7.715 -3.848 -12.828 1 98.44 74 GLU B CA 1
ATOM 1426 C C . GLU B 1 74 ? -7.324 -2.551 -12.125 1 98.44 74 GLU B C 1
ATOM 1428 O O . GLU B 1 74 ? -7.379 -2.463 -10.898 1 98.44 74 GLU B O 1
ATOM 1433 N N . PRO B 1 75 ? -6.855 -1.558 -12.953 1 98.44 75 PRO B N 1
ATOM 1434 C CA . PRO B 1 75 ? -6.398 -0.323 -12.312 1 98.44 75 PRO B CA 1
ATOM 1435 C C . PRO B 1 75 ? -7.426 0.243 -11.328 1 98.44 75 PRO B C 1
ATOM 1437 O O . PRO B 1 75 ? -8.602 0.396 -11.68 1 98.44 75 PRO B O 1
ATOM 1440 N N . GLY B 1 76 ? -6.965 0.512 -10.172 1 97.94 76 GLY B N 1
ATOM 1441 C CA . GLY B 1 76 ? -7.848 1.051 -9.148 1 97.94 76 GLY B CA 1
ATOM 1442 C C . GLY B 1 76 ? -8.367 -0.007 -8.195 1 97.94 76 GLY B C 1
ATOM 1443 O O . GLY B 1 76 ? -8.867 0.315 -7.113 1 97.94 76 GLY B O 1
ATOM 1444 N N . ASP B 1 77 ? -8.281 -1.256 -8.539 1 98.38 77 ASP B N 1
ATOM 1445 C CA . ASP B 1 77 ? -8.688 -2.338 -7.648 1 98.38 77 ASP B CA 1
ATOM 1446 C C . ASP B 1 77 ? -7.684 -2.52 -6.512 1 98.38 77 ASP B C 1
ATOM 1448 O O . ASP B 1 77 ? -6.496 -2.229 -6.672 1 98.38 77 ASP B O 1
ATOM 1452 N N . SER B 1 78 ? -8.133 -3.004 -5.379 1 98.62 78 SER B N 1
ATOM 1453 C CA . SER B 1 78 ? -7.305 -3.441 -4.262 1 98.62 78 SER B CA 1
ATOM 1454 C C . SER B 1 78 ? -7.762 -4.797 -3.732 1 98.62 78 SER B C 1
ATOM 1456 O O . SER B 1 78 ? -8.883 -5.23 -4 1 98.62 78 SER B O 1
ATOM 1458 N N . TRP B 1 79 ? -6.863 -5.5 -3.027 1 98.44 79 TRP B N 1
ATOM 1459 C CA . TRP B 1 79 ? -7.168 -6.848 -2.555 1 98.44 79 TRP B CA 1
ATOM 1460 C C . TRP B 1 79 ? -6.383 -7.168 -1.286 1 98.44 79 TRP B C 1
ATOM 1462 O O . TRP B 1 79 ? -5.426 -6.469 -0.947 1 98.44 79 TRP B O 1
ATOM 1472 N N . VAL B 1 80 ? -6.84 -8.188 -0.561 1 98.12 80 VAL B N 1
ATOM 1473 C CA . VAL B 1 80 ? -6.113 -8.758 0.566 1 98.12 80 VAL B CA 1
ATOM 1474 C C . VAL B 1 80 ? -6.023 -10.273 0.406 1 98.12 80 VAL B C 1
ATOM 1476 O O . VAL B 1 80 ? -7.02 -10.938 0.101 1 98.12 80 VAL B O 1
ATOM 1479 N N . ILE B 1 81 ? -4.828 -10.766 0.521 1 97.81 81 ILE B N 1
ATOM 1480 C CA . ILE B 1 81 ? -4.566 -12.203 0.639 1 97.81 81 ILE B CA 1
ATOM 1481 C C . ILE B 1 81 ? -4.266 -12.555 2.094 1 97.81 81 ILE B C 1
ATOM 1483 O O . ILE B 1 81 ? -3.271 -12.094 2.66 1 97.81 81 ILE B O 1
ATOM 1487 N N . PRO B 1 82 ? -5.102 -13.367 2.73 1 97.31 82 PRO B N 1
ATOM 1488 C CA . PRO B 1 82 ? -4.852 -13.734 4.129 1 97.31 82 PRO B CA 1
ATOM 1489 C C . PRO B 1 82 ? -3.541 -14.492 4.316 1 97.31 82 PRO B C 1
ATOM 1491 O O . PRO B 1 82 ? -3.104 -15.211 3.408 1 97.31 82 PRO B O 1
ATOM 1494 N N . LYS B 1 83 ? -2.936 -14.289 5.508 1 96.38 83 LYS B N 1
ATOM 1495 C CA . LYS B 1 83 ? -1.768 -15.086 5.879 1 96.38 83 LYS B CA 1
ATOM 1496 C C . LYS B 1 83 ? -2.025 -16.578 5.676 1 96.38 83 LYS B C 1
ATOM 1498 O O . LYS B 1 83 ? -3.084 -17.078 6.051 1 96.38 83 LYS B O 1
ATOM 1503 N N . GLY B 1 84 ? -1.103 -17.219 4.98 1 95.5 84 GLY B N 1
ATOM 1504 C CA . GLY B 1 84 ? -1.161 -18.656 4.832 1 95.5 84 GLY B CA 1
ATOM 1505 C C . GLY B 1 84 ? -1.947 -19.109 3.611 1 95.5 84 GLY B C 1
ATOM 1506 O O . GLY B 1 84 ? -1.899 -20.266 3.227 1 95.5 84 GLY B O 1
ATOM 1507 N N . ALA B 1 85 ? -2.764 -18.266 2.996 1 96.38 85 ALA B N 1
ATOM 1508 C CA . ALA B 1 85 ? -3.564 -18.641 1.832 1 96.38 85 ALA B CA 1
ATOM 1509 C C . ALA B 1 85 ? -2.678 -18.953 0.63 1 96.38 85 ALA B C 1
ATOM 1511 O O . ALA B 1 85 ? -1.762 -18.188 0.314 1 96.38 85 ALA B O 1
ATOM 1512 N N . GLU B 1 86 ? -2.967 -20.016 0.023 1 96.06 86 GLU B N 1
ATOM 1513 C CA . GLU B 1 86 ? -2.293 -20.312 -1.239 1 96.06 86 GLU B CA 1
ATOM 1514 C C . GLU B 1 86 ? -2.805 -19.406 -2.359 1 96.06 86 GLU B C 1
ATOM 1516 O O . GLU B 1 86 ? -4.016 -19.203 -2.494 1 96.06 86 GLU B O 1
ATOM 1521 N N . HIS B 1 87 ? -1.811 -18.875 -3.148 1 96.19 87 HIS B N 1
ATOM 1522 C CA . HIS B 1 87 ? -2.236 -17.938 -4.191 1 96.19 87 HIS B CA 1
ATOM 1523 C C . HIS B 1 87 ? -1.231 -17.891 -5.336 1 96.19 87 HIS B C 1
ATOM 1525 O O . HIS B 1 87 ? -0.07 -18.281 -5.16 1 96.19 87 HIS B O 1
ATOM 1531 N N . ARG B 1 88 ? -1.755 -17.469 -6.5 1 95.19 88 ARG B N 1
ATOM 1532 C CA . ARG B 1 88 ? -0.925 -17.203 -7.676 1 95.19 88 ARG B CA 1
ATOM 1533 C C . ARG B 1 88 ? -1.515 -16.094 -8.523 1 95.19 88 ARG B C 1
ATOM 1535 O O . ARG B 1 88 ? -2.734 -15.914 -8.578 1 95.19 88 ARG B O 1
ATOM 1542 N N . TYR B 1 89 ? -0.532 -15.383 -9.148 1 96.06 89 TYR B N 1
ATOM 1543 C CA . TYR B 1 89 ? -0.931 -14.312 -10.055 1 96.06 89 TYR B CA 1
ATOM 1544 C C . TYR B 1 89 ? -0.708 -14.719 -11.508 1 96.06 89 TYR B C 1
ATOM 1546 O O . TYR B 1 89 ? 0.302 -15.352 -11.836 1 96.06 89 TYR B O 1
ATOM 1554 N N . LYS B 1 90 ? -1.643 -14.461 -12.312 1 95.94 90 LYS B N 1
ATOM 1555 C CA . LYS B 1 90 ? -1.489 -14.523 -13.766 1 95.94 90 LYS B CA 1
ATOM 1556 C C . LYS B 1 90 ? -1.563 -13.133 -14.391 1 95.94 90 LYS B C 1
ATOM 1558 O O . LYS B 1 90 ? -2.627 -12.508 -14.406 1 95.94 90 LYS B O 1
ATOM 1563 N N . ILE B 1 91 ? -0.43 -12.688 -14.961 1 96.94 91 ILE B N 1
ATOM 1564 C CA . ILE B 1 91 ? -0.399 -11.359 -15.562 1 96.94 91 ILE B CA 1
ATOM 1565 C C . ILE B 1 91 ? -1.018 -11.406 -16.953 1 96.94 91 ILE B C 1
ATOM 1567 O O . ILE B 1 91 ? -0.598 -12.203 -17.797 1 96.94 91 ILE B O 1
ATOM 1571 N N . LEU B 1 92 ? -1.988 -10.562 -17.188 1 96.88 92 LEU B N 1
ATOM 1572 C CA . LEU B 1 92 ? -2.705 -10.531 -18.453 1 96.88 92 LEU B CA 1
ATOM 1573 C C . LEU B 1 92 ? -2.201 -9.391 -19.344 1 96.88 92 LEU B C 1
ATOM 1575 O O . LEU B 1 92 ? -2.115 -9.539 -20.562 1 96.88 92 LEU B O 1
ATOM 1579 N N . GLU B 1 93 ? -2.02 -8.25 -18.812 1 97.81 93 GLU B N 1
ATOM 1580 C CA . GLU B 1 93 ? -1.434 -7.047 -19.391 1 97.81 93 GLU B CA 1
ATOM 1581 C C . GLU B 1 93 ? -0.337 -6.477 -18.5 1 97.81 93 GLU B C 1
ATOM 1583 O O . GLU B 1 93 ? -0.412 -6.578 -17.281 1 97.81 93 GLU B O 1
ATOM 1588 N N . THR B 1 94 ? 0.761 -5.883 -19.172 1 97.88 94 THR B N 1
ATOM 1589 C CA . THR B 1 94 ? 1.848 -5.32 -18.375 1 97.88 94 THR B CA 1
ATOM 1590 C C . THR B 1 94 ? 1.308 -4.676 -17.109 1 97.88 94 THR B C 1
ATOM 1592 O O . THR B 1 94 ? 0.466 -3.777 -17.172 1 97.88 94 THR B O 1
ATOM 1595 N N . PHE B 1 95 ? 1.808 -5.223 -15.969 1 97.31 95 PHE B N 1
ATOM 1596 C CA . PHE B 1 95 ? 1.109 -5.043 -14.703 1 97.31 95 PHE B CA 1
ATOM 1597 C C . PHE B 1 95 ? 2 -4.336 -13.688 1 97.31 95 PHE B C 1
ATOM 1599 O O . PHE B 1 95 ? 3.141 -4.746 -13.469 1 97.31 95 PHE B O 1
ATOM 1606 N N . THR B 1 96 ? 1.527 -3.178 -13.109 1 98.38 96 THR B N 1
ATOM 1607 C CA . THR B 1 96 ? 2.176 -2.463 -12.016 1 98.38 96 THR B CA 1
ATOM 1608 C C . THR B 1 96 ? 1.256 -2.381 -10.797 1 98.38 96 THR B C 1
ATOM 1610 O O . THR B 1 96 ? 0.093 -1.986 -10.922 1 98.38 96 THR B O 1
ATOM 1613 N N . ALA B 1 97 ? 1.758 -2.873 -9.703 1 98.62 97 ALA B N 1
ATOM 1614 C CA . ALA B 1 97 ? 0.985 -2.838 -8.461 1 98.62 97 ALA B CA 1
ATOM 1615 C C . ALA B 1 97 ? 1.892 -2.602 -7.258 1 98.62 97 ALA B C 1
ATOM 1617 O O . ALA B 1 97 ? 3.061 -2.996 -7.266 1 98.62 97 ALA B O 1
ATOM 1618 N N . VAL B 1 98 ? 1.374 -1.946 -6.242 1 98.75 98 VAL B N 1
ATOM 1619 C CA . VAL B 1 98 ? 2.062 -1.81 -4.965 1 98.75 98 VAL B CA 1
ATOM 1620 C C . VAL B 1 98 ? 1.417 -2.729 -3.928 1 98.75 98 VAL B C 1
ATOM 1622 O O . VAL B 1 98 ? 0.193 -2.871 -3.893 1 98.75 98 VAL B O 1
ATOM 1625 N N . GLU B 1 99 ? 2.221 -3.385 -3.127 1 98.62 99 GLU B N 1
ATOM 1626 C CA . GLU B 1 99 ? 1.735 -4.254 -2.059 1 98.62 99 GLU B CA 1
ATOM 1627 C C . GLU B 1 99 ? 2.293 -3.828 -0.704 1 98.62 99 GLU B C 1
ATOM 1629 O O . GLU B 1 99 ? 3.402 -3.297 -0.622 1 98.62 99 GLU B O 1
ATOM 1634 N N . ALA B 1 100 ? 1.565 -4.039 0.333 1 98.69 100 ALA B N 1
ATOM 1635 C CA . ALA B 1 100 ? 1.992 -3.947 1.728 1 98.69 100 ALA B CA 1
ATOM 1636 C C . ALA B 1 100 ? 1.793 -5.277 2.449 1 98.69 100 ALA B C 1
ATOM 1638 O O . ALA B 1 100 ? 0.818 -5.988 2.197 1 98.69 100 ALA B O 1
ATOM 1639 N N . THR B 1 101 ? 2.727 -5.59 3.357 1 98.56 101 THR B N 1
ATOM 1640 C CA . THR B 1 101 ? 2.641 -6.867 4.055 1 98.56 101 THR B CA 1
ATOM 1641 C C . THR B 1 101 ? 2.729 -6.664 5.566 1 98.56 101 THR B C 1
ATOM 1643 O O . THR B 1 101 ? 3.439 -5.773 6.039 1 98.56 101 THR B O 1
ATOM 1646 N N . HIS B 1 102 ? 2.006 -7.445 6.297 1 98.12 102 HIS B N 1
ATOM 1647 C CA . HIS B 1 102 ? 2.094 -7.543 7.75 1 98.12 102 HIS B CA 1
ATOM 1648 C C . HIS B 1 102 ? 2.043 -9 8.203 1 98.12 102 HIS B C 1
ATOM 1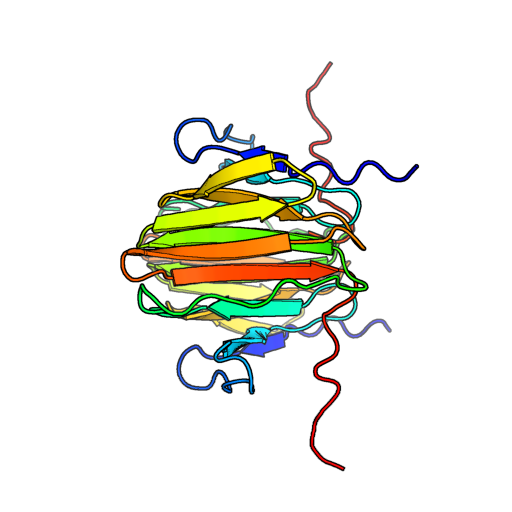650 O O . HIS B 1 102 ? 1.079 -9.711 7.918 1 98.12 102 HIS B O 1
ATOM 1656 N N . PRO B 1 103 ? 3.016 -9.539 9.125 1 97.44 103 PRO B N 1
ATOM 1657 C CA . PRO B 1 103 ? 4.262 -8.828 9.422 1 97.44 103 PRO B CA 1
ATOM 1658 C C . PRO B 1 103 ? 5.07 -8.516 8.164 1 97.44 103 PRO B C 1
ATOM 1660 O O . PRO B 1 103 ? 4.699 -8.938 7.062 1 97.44 103 PRO B O 1
ATOM 1663 N N . PRO B 1 104 ? 6.059 -7.586 8.281 1 97.12 104 PRO B N 1
ATOM 1664 C CA . PRO B 1 104 ? 6.855 -7.262 7.098 1 97.12 104 PRO B CA 1
ATOM 1665 C C . PRO B 1 104 ? 7.488 -8.5 6.457 1 97.12 104 PRO B C 1
ATOM 1667 O O . PRO B 1 104 ? 8.055 -9.336 7.16 1 97.12 104 PRO B O 1
ATOM 1670 N N . ALA B 1 105 ? 7.219 -8.555 5.133 1 91.06 105 ALA B N 1
ATOM 1671 C CA . ALA B 1 105 ? 7.844 -9.656 4.406 1 91.06 105 ALA B CA 1
ATOM 1672 C C . ALA B 1 105 ? 9.367 -9.594 4.523 1 91.06 105 ALA B C 1
ATOM 1674 O O . ALA B 1 105 ? 9.961 -8.516 4.426 1 91.06 105 ALA B O 1
ATOM 1675 N N . GLN B 1 106 ? 9.984 -10.555 5.363 1 70.25 106 GLN B N 1
ATOM 1676 C CA . GLN B 1 106 ? 11.422 -10.578 5.602 1 70.25 106 GLN B CA 1
ATOM 1677 C C . GLN B 1 106 ? 12.195 -10.711 4.293 1 70.25 106 GLN B C 1
ATOM 1679 O O . GLN B 1 106 ? 11.812 -11.5 3.422 1 70.25 106 GLN B O 1
ATOM 1684 N N . VAL B 1 107 ? 12.859 -9.609 3.99 1 58.03 107 VAL B N 1
ATOM 1685 C CA . VAL B 1 107 ? 13.891 -9.789 2.977 1 58.03 107 VAL B CA 1
ATOM 1686 C C . VAL B 1 107 ? 14.797 -10.961 3.365 1 58.03 107 VAL B C 1
ATOM 1688 O O . VAL B 1 107 ? 15.562 -10.867 4.332 1 58.03 107 VAL B O 1
ATOM 1691 N N . HIS B 1 108 ? 14.422 -11.984 3.982 1 46.84 108 HIS B N 1
ATOM 1692 C CA . HIS B 1 108 ? 15.445 -12.945 4.383 1 46.84 108 HIS B CA 1
ATOM 1693 C C . HIS B 1 108 ? 16.641 -12.914 3.432 1 46.84 108 HIS B C 1
ATOM 1695 O O . HIS B 1 108 ? 17.781 -12.875 3.871 1 46.84 108 HIS B O 1
ATOM 1701 N N . GLY B 1 109 ? 16.578 -13.609 2.145 1 39.06 109 GLY B N 1
ATOM 1702 C CA . GLY B 1 109 ? 17.812 -14.109 1.545 1 39.06 109 GLY B CA 1
ATOM 1703 C C . GLY B 1 109 ? 18.812 -13.016 1.242 1 39.06 109 GLY B C 1
ATOM 1704 O O . GLY B 1 109 ? 18.875 -12.516 0.117 1 39.06 109 GLY B O 1
ATOM 1705 N N . ARG B 1 110 ? 19.016 -12.008 1.872 1 34.72 110 ARG B N 1
ATOM 1706 C CA . ARG B 1 110 ? 20.422 -11.672 1.622 1 34.72 110 ARG B CA 1
ATOM 1707 C C . ARG B 1 110 ? 21.297 -12.914 1.709 1 34.72 110 ARG B C 1
ATOM 1709 O O . ARG B 1 110 ? 21.141 -13.727 2.621 1 34.72 110 ARG B O 1
ATOM 1716 N N . ASP B 1 111 ? 21.781 -13.422 0.558 1 30.23 111 ASP B N 1
ATOM 1717 C CA . ASP B 1 111 ? 22.688 -14.539 0.376 1 30.23 111 ASP B CA 1
ATOM 1718 C C . ASP B 1 111 ? 23.641 -14.68 1.571 1 30.23 111 ASP B C 1
ATOM 1720 O O . ASP B 1 111 ? 24.406 -13.766 1.864 1 30.23 111 ASP B O 1
ATOM 1724 N N . GLU B 1 112 ? 23.484 -15.078 2.777 1 24.14 112 GLU B N 1
ATOM 1725 C CA . GLU B 1 112 ? 24.625 -15.938 3.113 1 24.14 112 GLU B CA 1
ATOM 1726 C C . GLU B 1 112 ? 24.719 -17.125 2.154 1 24.14 112 GLU B C 1
ATOM 1728 O O . GLU B 1 112 ? 23.703 -17.656 1.711 1 24.14 112 GLU B O 1
#